Protein AF-A0A2T9Z0H5-F1 (afdb_monomer_lite)

InterPro domains:
  IPR007188 Actin-related protein 2/3 complex subunit 2 [PF04045] (54-288)
  IPR007188 Actin-related protein 2/3 complex subunit 2 [PTHR12058] (1-304)
  IPR034666 Arp2/3 complex subunit 2/4 [G3DSA:3.30.1460.20] (1-129)
  IPR034666 Arp2/3 complex subunit 2/4 [G3DSA:3.30.1460.20] (130-306)
  IPR034666 Arp2/3 complex subunit 2/4 [SSF69645] (1-120)
  IPR034666 Arp2/3 complex subunit 2/4 [SSF69645] (121-288)

pLDDT: mean 89.99, std 11.85, range [39.34, 98.25]

Foldseek 3Di:
DQADFLFDPVQLVVQVCCLPDPDLDFDWDWDADPLGKIWTWGDPDPVQSQKIKIFIAFPQLVLLVVLVLVVLCCVLQVVQDDPPDDHDPNTNDMGIDGSVDADPCSSVVSRSSRNVVLSSLCRNVVVLVVVQVVQDPAKDDWRWTCSHVLKIWTWIHDNFWIKIKIWDDDPDPLLVVLLVVVLVCLQCVCVDPVCVPPWHKDKDQFADDPNCNPPPSRPPRGRTIMIMTIGGCVCVVDPVSVSVSSSRVVCVVVSSVVVSVVVVVVVVVVVVVVVVVVVVVVVVVDPDPVVPPFDADPVRDGDDDDDDDDD

Sequence (311 aa):
MIILEPNNLALQTCLENCFSSVKKEVVDITLVDFDNVLYHVSTPILTEKNLIWVSIKVPCFKELERYKVQEIIQKEYGQYLHPELKVEDDYSVTFQLDLDALPENSDELAKHFSLLKRNIFLAPFVQAFNYFDTKPEQPGEVMNLSYRDGEYLYIQAMEDRITVIFSTRFKDEMDRVFGKVFLQEFVDARRQSLVSNAPQVLYSTKEPPLEIRNFPEQNHGQDFSHITFILFPRHFKDEETKYKTVSQIQLFRNYLHYHIKCSKAYIHSRLRNRVVEFIKVLNRAKPDTSSQAEKKLASGRFFRQQRSSLS

Structure (mmCIF, N/CA/C/O backbone):
data_AF-A0A2T9Z0H5-F1
#
_entry.id   AF-A0A2T9Z0H5-F1
#
loop_
_atom_site.group_PDB
_atom_site.id
_atom_site.type_symbol
_atom_site.label_atom_id
_atom_site.label_alt_id
_atom_site.label_comp_id
_atom_site.label_asym_id
_atom_site.label_entity_id
_atom_site.label_seq_id
_atom_site.pdbx_PDB_ins_code
_atom_site.Cartn_x
_atom_site.Cartn_y
_atom_site.Cartn_z
_atom_site.occupancy
_atom_site.B_iso_or_equiv
_atom_site.auth_seq_id
_atom_site.auth_comp_id
_atom_site.auth_asym_id
_atom_site.auth_atom_id
_atom_site.pdbx_PDB_model_num
ATOM 1 N N . MET A 1 1 ? -3.860 16.449 2.534 1.00 72.62 1 MET A N 1
ATOM 2 C CA . MET A 1 1 ? -4.058 15.233 1.722 1.00 72.62 1 MET A CA 1
ATOM 3 C C . MET A 1 1 ? -4.858 14.244 2.556 1.00 72.62 1 MET A C 1
ATOM 5 O O . MET A 1 1 ? -4.472 14.016 3.693 1.00 72.62 1 MET A O 1
ATOM 9 N N . ILE A 1 2 ? -6.004 13.759 2.067 1.00 85.44 2 ILE A N 1
ATOM 10 C CA . ILE A 1 2 ? -6.851 12.806 2.815 1.00 85.44 2 ILE A CA 1
ATOM 11 C C . ILE A 1 2 ? -6.619 11.387 2.295 1.00 85.44 2 ILE A C 1
ATOM 13 O O . ILE A 1 2 ? -6.292 10.497 3.070 1.00 85.44 2 ILE A O 1
ATOM 17 N N . ILE A 1 3 ? -6.757 11.180 0.988 1.00 89.12 3 ILE A N 1
ATOM 18 C CA . ILE A 1 3 ? -6.507 9.892 0.337 1.00 89.12 3 ILE A CA 1
ATOM 19 C C . ILE A 1 3 ? -5.043 9.857 -0.110 1.00 89.12 3 ILE A C 1
ATOM 21 O O . ILE A 1 3 ? -4.529 10.870 -0.581 1.00 89.12 3 ILE A O 1
ATOM 25 N N . LEU A 1 4 ? -4.377 8.718 0.090 1.00 91.62 4 LEU A N 1
ATOM 26 C CA . LEU A 1 4 ? -3.020 8.489 -0.404 1.00 91.62 4 LEU A CA 1
ATOM 27 C C . LEU A 1 4 ? -3.066 8.167 -1.900 1.00 91.62 4 LEU A C 1
ATOM 29 O O . LEU A 1 4 ? -3.994 7.504 -2.362 1.00 91.62 4 LEU A O 1
ATOM 33 N N . GLU A 1 5 ? -2.062 8.618 -2.638 1.00 93.25 5 GLU A N 1
ATOM 34 C CA . GLU A 1 5 ? -1.936 8.325 -4.064 1.00 93.25 5 GLU A CA 1
ATOM 35 C C . GLU A 1 5 ? -1.211 6.982 -4.285 1.00 93.25 5 GLU A C 1
ATOM 37 O O . GLU A 1 5 ? -0.343 6.622 -3.486 1.00 93.25 5 GLU A O 1
ATOM 42 N N . PRO A 1 6 ? -1.581 6.204 -5.323 1.00 93.00 6 PRO A N 1
ATOM 43 C CA . PRO A 1 6 ? -0.975 4.899 -5.598 1.00 93.00 6 PRO A CA 1
ATOM 44 C C . PRO A 1 6 ? 0.375 4.980 -6.317 1.00 93.00 6 PRO A C 1
ATOM 46 O O . PRO A 1 6 ? 1.123 4.006 -6.292 1.00 93.00 6 PRO A O 1
ATOM 49 N N . ASN A 1 7 ? 0.675 6.098 -6.979 1.00 94.56 7 ASN A N 1
ATOM 50 C CA . ASN A 1 7 ? 1.952 6.328 -7.643 1.00 94.56 7 ASN A CA 1
ATOM 51 C C . ASN A 1 7 ? 3.028 6.752 -6.641 1.00 94.56 7 ASN A C 1
ATOM 53 O O . ASN A 1 7 ? 2.797 7.577 -5.755 1.00 94.56 7 ASN A O 1
ATOM 57 N N . ASN A 1 8 ? 4.241 6.241 -6.832 1.00 96.81 8 ASN A N 1
ATOM 58 C CA . ASN A 1 8 ? 5.407 6.729 -6.118 1.00 96.81 8 ASN A CA 1
ATOM 59 C C . ASN A 1 8 ? 5.902 8.035 -6.757 1.00 96.81 8 ASN A C 1
ATOM 61 O O . ASN A 1 8 ? 6.581 8.019 -7.784 1.00 96.81 8 ASN A O 1
ATOM 65 N N . LEU A 1 9 ? 5.569 9.170 -6.138 1.00 96.00 9 LEU A N 1
ATOM 66 C CA . LEU A 1 9 ? 5.951 10.490 -6.647 1.00 96.00 9 LEU A CA 1
ATOM 67 C C . LEU A 1 9 ? 7.473 10.652 -6.785 1.00 96.00 9 LEU A C 1
ATOM 69 O O . LEU A 1 9 ? 7.932 11.246 -7.751 1.00 96.00 9 LEU A O 1
ATOM 73 N N . ALA A 1 10 ? 8.262 10.103 -5.857 1.00 96.56 10 ALA A N 1
ATOM 74 C CA . ALA A 1 10 ? 9.718 10.224 -5.911 1.00 96.56 10 ALA A CA 1
ATOM 75 C C . ALA A 1 10 ? 10.309 9.477 -7.115 1.00 96.56 10 ALA A C 1
ATOM 77 O O . ALA A 1 10 ? 11.171 10.017 -7.803 1.00 96.56 10 ALA A O 1
ATOM 78 N N . LEU A 1 11 ? 9.815 8.268 -7.399 1.00 97.38 11 LEU A N 1
ATOM 79 C CA . LEU A 1 11 ? 10.210 7.494 -8.575 1.00 97.38 11 LEU A CA 1
ATOM 80 C C . LEU A 1 11 ? 9.762 8.190 -9.860 1.00 97.38 11 LEU A C 1
ATOM 82 O O . LEU A 1 11 ? 10.555 8.307 -10.788 1.00 97.38 11 LEU A O 1
ATOM 86 N N . GLN A 1 12 ? 8.528 8.698 -9.890 1.00 97.50 12 GLN A N 1
ATOM 87 C CA . GLN A 1 12 ? 8.010 9.441 -11.035 1.00 97.50 12 GLN A CA 1
ATOM 88 C C . GLN A 1 12 ? 8.899 10.647 -11.359 1.00 97.50 12 GLN A C 1
ATOM 90 O O . GLN A 1 12 ? 9.417 10.740 -12.465 1.00 97.50 12 GLN A O 1
ATOM 95 N N . THR A 1 13 ? 9.147 11.519 -10.378 1.00 96.44 13 THR A N 1
ATOM 96 C CA . THR A 1 13 ? 9.984 12.712 -10.559 1.00 96.44 13 THR A CA 1
ATOM 97 C C . THR A 1 13 ? 11.430 12.352 -10.898 1.00 96.44 13 THR A C 1
ATOM 99 O O . THR A 1 13 ? 12.063 13.036 -11.696 1.00 96.44 13 THR A O 1
ATOM 102 N N . CYS A 1 14 ? 11.971 11.268 -10.329 1.00 96.06 14 CYS A N 1
ATOM 103 C CA . CYS A 1 14 ? 13.297 10.771 -10.690 1.00 96.06 14 CYS A CA 1
ATOM 104 C C . CYS A 1 14 ? 13.369 10.414 -12.181 1.00 96.06 14 CYS A C 1
ATOM 106 O O . CYS A 1 14 ? 14.297 10.841 -12.864 1.00 96.06 14 CYS A O 1
ATOM 108 N N . LEU A 1 15 ? 12.384 9.672 -12.690 1.00 96.25 15 LEU A N 1
ATOM 109 C CA . LEU A 1 15 ? 12.329 9.264 -14.093 1.00 96.25 15 LEU A CA 1
ATOM 110 C C . LEU A 1 15 ? 12.064 10.446 -15.029 1.00 96.25 15 LEU A C 1
ATOM 112 O O . LEU A 1 15 ? 12.772 10.585 -16.019 1.00 96.25 15 LEU A O 1
ATOM 116 N N . GLU A 1 16 ? 11.136 11.342 -14.688 1.00 95.50 16 GLU A N 1
ATOM 117 C CA . GLU A 1 16 ? 10.876 12.579 -15.444 1.00 95.50 16 GLU A CA 1
ATOM 118 C C . GLU A 1 16 ? 12.154 13.426 -15.589 1.00 95.50 16 GLU A C 1
ATOM 120 O O . GLU A 1 16 ? 12.475 13.906 -16.679 1.00 95.50 16 GLU A O 1
ATOM 125 N N . ASN A 1 17 ? 12.945 13.551 -14.518 1.00 93.94 17 ASN A N 1
ATOM 126 C CA . ASN A 1 17 ? 14.237 14.240 -14.563 1.00 93.94 17 ASN A CA 1
ATOM 127 C C . ASN A 1 17 ? 15.259 13.508 -15.449 1.00 93.94 17 ASN A C 1
ATOM 129 O O . ASN A 1 17 ? 16.009 14.157 -16.175 1.00 93.94 17 ASN A O 1
ATOM 133 N N . CYS A 1 18 ? 15.288 12.171 -15.421 1.00 92.88 18 CYS A N 1
ATOM 134 C CA . CYS A 1 18 ? 16.165 11.385 -16.295 1.00 92.88 18 CYS A CA 1
ATOM 135 C C . CYS A 1 18 ? 15.785 11.550 -17.774 1.00 92.88 18 CYS A C 1
ATOM 137 O O . CYS A 1 18 ? 16.663 11.722 -18.614 1.00 92.88 18 CYS A O 1
ATOM 139 N N . PHE A 1 19 ? 14.487 11.528 -18.087 1.00 93.88 19 PHE A N 1
ATOM 140 C CA . PHE A 1 19 ? 13.964 11.601 -19.454 1.00 93.88 19 PHE A CA 1
ATOM 141 C C . PHE A 1 19 ? 14.109 12.995 -20.069 1.00 93.88 19 PHE A C 1
ATOM 143 O O . PHE A 1 19 ? 14.382 13.122 -21.259 1.00 93.88 19 PHE A O 1
ATOM 150 N N . SER A 1 20 ? 13.952 14.046 -19.262 1.00 91.38 20 SER A N 1
ATOM 151 C CA . SER A 1 20 ? 14.074 15.439 -19.713 1.00 91.38 20 SER A CA 1
ATOM 152 C C . SER A 1 20 ? 15.520 15.942 -19.795 1.00 91.38 20 SER A C 1
ATOM 154 O O . SER A 1 20 ? 15.774 17.002 -20.378 1.00 91.38 20 SER A O 1
ATOM 156 N N . SER A 1 21 ? 16.485 15.214 -19.224 1.00 88.69 21 SER A N 1
ATOM 157 C CA . SER A 1 21 ? 17.876 15.656 -19.201 1.00 88.69 21 SER A CA 1
ATOM 158 C C . SER A 1 21 ? 18.528 15.577 -20.583 1.00 88.69 21 SER A C 1
ATOM 160 O O . SER A 1 21 ? 18.702 14.508 -21.162 1.00 88.69 21 SER A O 1
ATOM 162 N N . VAL A 1 22 ? 18.999 16.724 -21.084 1.00 83.31 22 VAL A N 1
ATOM 163 C CA . VAL A 1 22 ? 19.745 16.816 -22.355 1.00 83.31 22 VAL A CA 1
ATOM 164 C C . VAL A 1 22 ? 21.086 16.074 -22.277 1.00 83.31 22 VAL A C 1
ATOM 166 O O . VAL A 1 22 ? 21.602 15.586 -23.282 1.00 83.31 22 VAL A O 1
ATOM 169 N N . LYS A 1 23 ? 21.682 16.003 -21.081 1.00 87.56 23 LYS A N 1
ATOM 170 C CA . LYS A 1 23 ? 22.917 15.256 -20.834 1.00 87.56 23 LYS A CA 1
ATOM 171 C C . LYS A 1 23 ? 22.583 13.968 -20.100 1.00 87.56 23 LYS A C 1
ATOM 173 O O . LYS A 1 23 ? 21.974 13.994 -19.037 1.00 87.56 23 LYS A O 1
ATOM 178 N N . LYS A 1 24 ? 23.055 12.850 -20.640 1.00 88.00 24 LYS A N 1
ATOM 179 C CA . LYS A 1 24 ? 22.950 11.538 -20.000 1.00 88.00 24 LYS A CA 1
ATOM 180 C C . LYS A 1 24 ? 23.916 11.470 -18.824 1.00 88.00 24 LYS A C 1
ATOM 182 O O . LYS A 1 24 ? 25.115 11.219 -18.995 1.00 88.00 24 LYS A O 1
ATOM 187 N N . GLU A 1 25 ? 23.401 11.807 -17.652 1.00 87.62 25 GLU A N 1
ATOM 188 C CA . GLU A 1 25 ? 24.125 11.737 -16.390 1.00 87.62 25 GLU A CA 1
ATOM 189 C C . GLU A 1 25 ? 24.043 10.323 -15.817 1.00 87.62 25 GLU A C 1
ATOM 191 O O . GLU A 1 25 ? 23.106 9.578 -16.085 1.00 87.62 25 GLU A O 1
ATOM 196 N N . VAL A 1 26 ? 25.072 9.941 -15.063 1.00 91.56 26 VAL A N 1
ATOM 197 C CA . VAL A 1 26 ? 25.076 8.663 -14.349 1.00 91.56 26 VAL A CA 1
ATOM 198 C C . VAL A 1 26 ? 24.138 8.810 -13.161 1.00 91.56 26 VAL A C 1
ATOM 200 O O . VAL A 1 26 ? 24.308 9.731 -12.361 1.00 91.56 26 VAL A O 1
ATOM 203 N N . VAL A 1 27 ? 23.169 7.908 -13.054 1.00 93.88 27 VAL A N 1
ATOM 204 C CA . VAL A 1 27 ? 22.206 7.876 -11.953 1.00 93.88 27 VAL A CA 1
ATOM 205 C C . VAL A 1 27 ? 22.526 6.682 -11.061 1.00 93.88 27 VAL A C 1
ATOM 207 O O . VAL A 1 27 ? 22.907 5.624 -11.551 1.00 93.88 27 VAL A O 1
ATOM 210 N N . ASP A 1 28 ? 22.409 6.870 -9.753 1.00 95.69 28 ASP A N 1
ATOM 211 C CA . ASP A 1 28 ? 22.500 5.822 -8.733 1.00 95.69 28 ASP A CA 1
ATOM 212 C C . ASP A 1 28 ? 21.693 6.305 -7.522 1.00 95.69 28 ASP A C 1
ATOM 214 O O . ASP A 1 28 ? 22.151 7.123 -6.717 1.00 95.69 28 ASP A O 1
ATOM 218 N N . ILE A 1 29 ? 20.412 5.933 -7.487 1.00 96.12 29 ILE A N 1
ATOM 219 C CA . ILE A 1 29 ? 19.446 6.433 -6.509 1.00 96.12 29 ILE A CA 1
ATOM 220 C C . ILE A 1 29 ? 18.619 5.270 -5.976 1.00 96.12 29 ILE A C 1
ATOM 222 O O . ILE A 1 29 ? 17.892 4.606 -6.712 1.00 96.12 29 ILE A O 1
ATOM 226 N N . THR A 1 30 ? 18.655 5.086 -4.656 1.00 97.19 30 THR A N 1
ATOM 227 C CA . THR A 1 30 ? 17.737 4.192 -3.942 1.00 97.19 30 THR A CA 1
ATOM 228 C C . THR A 1 30 ? 16.561 4.986 -3.379 1.00 97.19 30 THR A C 1
ATOM 230 O O . THR A 1 30 ? 16.743 5.961 -2.647 1.00 97.19 30 THR A O 1
ATOM 233 N N . LEU A 1 31 ? 15.343 4.547 -3.685 1.00 97.00 31 LEU A N 1
ATOM 234 C CA . LEU A 1 31 ? 14.092 5.130 -3.207 1.00 97.00 31 LEU A CA 1
ATOM 235 C C . LEU A 1 31 ? 13.325 4.110 -2.365 1.00 97.00 31 LEU A C 1
ATOM 237 O O . LEU A 1 31 ? 13.442 2.900 -2.552 1.00 97.00 31 LEU A O 1
ATOM 241 N N . VAL A 1 32 ? 12.505 4.604 -1.442 1.00 95.81 32 VAL A N 1
ATOM 242 C CA . VAL A 1 32 ? 11.698 3.766 -0.548 1.00 95.81 32 VAL A CA 1
ATOM 243 C C . VAL A 1 32 ? 10.212 4.027 -0.757 1.00 95.81 32 VAL A C 1
ATOM 245 O O . VAL A 1 32 ? 9.795 5.149 -1.046 1.00 95.81 32 VAL A O 1
ATOM 248 N N . ASP A 1 33 ? 9.407 2.991 -0.566 1.00 96.12 33 ASP A N 1
ATOM 249 C CA . ASP A 1 33 ? 7.948 3.055 -0.559 1.00 96.12 33 ASP A CA 1
ATOM 250 C C . ASP A 1 33 ? 7.397 2.439 0.736 1.00 96.12 33 ASP A C 1
ATOM 252 O O . ASP A 1 33 ? 8.120 1.880 1.571 1.00 96.12 33 ASP A O 1
ATOM 25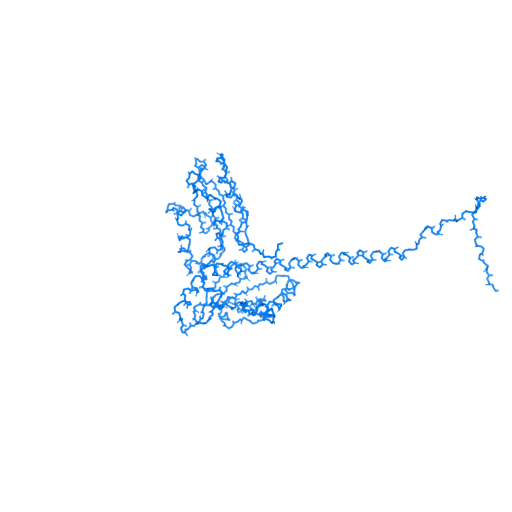6 N N . PHE A 1 34 ? 6.082 2.510 0.915 1.00 94.50 34 PHE A N 1
ATOM 257 C CA . PHE A 1 34 ? 5.403 1.785 1.977 1.00 94.50 34 PHE A CA 1
ATOM 258 C C . PHE A 1 34 ? 5.643 0.271 1.872 1.00 94.50 34 PHE A C 1
ATOM 260 O O . PHE A 1 34 ? 5.995 -0.259 0.817 1.00 94.50 34 PHE A O 1
ATOM 267 N N . ASP A 1 35 ? 5.384 -0.446 2.967 1.00 93.50 35 ASP A N 1
ATOM 268 C CA . ASP A 1 35 ? 5.484 -1.915 3.025 1.00 93.50 35 ASP A CA 1
ATOM 269 C C . ASP A 1 35 ? 6.905 -2.450 2.766 1.00 93.50 35 ASP A C 1
ATOM 271 O O . ASP A 1 35 ? 7.094 -3.604 2.409 1.00 93.50 35 ASP A O 1
ATOM 275 N N . ASN A 1 36 ? 7.918 -1.612 3.028 1.00 93.06 36 ASN A N 1
ATOM 276 C CA . ASN A 1 36 ? 9.343 -1.915 2.845 1.00 93.06 36 ASN A CA 1
ATOM 277 C C . ASN A 1 36 ? 9.713 -2.272 1.394 1.00 93.06 36 ASN A C 1
ATOM 279 O O . ASN A 1 36 ? 10.662 -3.022 1.167 1.00 93.06 36 ASN A O 1
ATOM 283 N N . VAL A 1 37 ? 8.971 -1.740 0.421 1.00 96.44 37 VAL A N 1
ATOM 284 C CA . VAL A 1 37 ? 9.353 -1.817 -0.990 1.00 96.44 37 VAL A CA 1
ATOM 285 C C . VAL A 1 37 ? 10.484 -0.823 -1.247 1.00 96.44 37 VAL A C 1
ATOM 287 O O . VAL A 1 37 ? 10.438 0.315 -0.772 1.00 96.44 37 VAL A O 1
ATOM 290 N N . LEU A 1 38 ? 11.500 -1.265 -1.983 1.00 97.19 38 LEU A N 1
ATOM 291 C CA . LEU A 1 38 ? 12.624 -0.432 -2.406 1.00 97.19 38 LEU A CA 1
ATOM 292 C C . LEU A 1 38 ? 12.643 -0.353 -3.925 1.00 97.19 38 LEU A C 1
ATOM 294 O O . LEU A 1 38 ? 12.386 -1.354 -4.594 1.00 97.19 38 LEU A O 1
ATOM 298 N N . TYR A 1 39 ? 12.990 0.815 -4.445 1.00 98.06 39 TYR A N 1
ATOM 299 C CA . TYR A 1 39 ? 13.342 0.990 -5.845 1.00 98.06 39 TYR A CA 1
ATOM 300 C C . TYR A 1 39 ? 14.800 1.397 -5.948 1.00 98.06 39 TYR A C 1
ATOM 302 O O . TYR A 1 39 ? 15.318 2.090 -5.072 1.00 98.06 39 TYR A O 1
ATOM 310 N N . HIS A 1 40 ? 15.429 1.013 -7.044 1.00 97.81 40 HIS A N 1
ATOM 311 C CA . HIS A 1 40 ? 16.766 1.447 -7.387 1.00 97.81 40 HIS A CA 1
ATOM 312 C C . HIS A 1 40 ? 16.792 1.864 -8.845 1.00 97.81 40 HIS A C 1
ATOM 314 O O . HIS A 1 40 ? 16.417 1.091 -9.723 1.00 97.81 40 HIS A O 1
ATOM 320 N N . VAL A 1 41 ? 17.159 3.119 -9.075 1.00 97.31 41 VAL A N 1
ATOM 321 C CA . VAL A 1 41 ? 17.330 3.684 -10.409 1.00 97.31 41 VAL A CA 1
ATOM 322 C C . VAL A 1 41 ? 18.818 3.894 -10.605 1.00 97.31 41 VAL A C 1
ATOM 324 O O . VAL A 1 41 ? 19.416 4.692 -9.881 1.00 97.31 41 VAL A O 1
ATOM 327 N N . SER A 1 42 ? 19.415 3.166 -11.542 1.00 95.75 42 SER A N 1
ATOM 328 C CA . SER A 1 42 ? 20.866 3.161 -11.718 1.00 95.75 42 SER A CA 1
ATOM 329 C C . SER A 1 42 ? 21.298 3.135 -13.181 1.00 95.75 42 SER A C 1
ATOM 331 O O . SER A 1 42 ? 20.565 2.697 -14.064 1.00 95.75 42 SER A O 1
ATOM 333 N N . THR A 1 43 ? 22.511 3.611 -13.450 1.00 94.38 43 THR A N 1
ATOM 334 C CA . THR A 1 43 ? 23.212 3.447 -14.727 1.00 94.38 43 THR A CA 1
ATOM 335 C C . THR A 1 43 ? 24.300 2.384 -14.533 1.00 94.38 43 THR A C 1
ATOM 337 O O . THR A 1 43 ? 25.414 2.715 -14.120 1.00 94.38 43 THR A O 1
ATOM 340 N N . PRO A 1 44 ? 24.006 1.100 -14.794 1.00 86.19 44 PRO A N 1
ATOM 341 C CA . PRO A 1 44 ? 24.889 -0.018 -14.438 1.00 86.19 44 PRO A CA 1
ATOM 342 C C . PRO A 1 44 ? 26.188 -0.028 -15.255 1.00 86.19 44 PRO A C 1
ATOM 344 O O . PRO A 1 44 ? 27.251 -0.397 -14.755 1.00 86.19 44 PRO A O 1
ATOM 347 N N . ILE A 1 45 ? 26.113 0.383 -16.523 1.00 87.62 45 ILE A N 1
ATOM 348 C CA . ILE A 1 45 ? 27.215 0.347 -17.479 1.00 87.62 45 ILE A CA 1
ATOM 349 C C . ILE A 1 45 ? 27.634 1.790 -17.766 1.00 87.62 45 ILE A C 1
ATOM 351 O O . ILE A 1 45 ? 26.979 2.517 -18.507 1.00 87.62 45 ILE A O 1
ATOM 355 N N . LEU A 1 46 ? 28.764 2.219 -17.197 1.00 85.62 46 LEU A N 1
ATOM 356 C CA . LEU A 1 46 ? 29.240 3.610 -17.306 1.00 85.62 46 LEU A CA 1
ATOM 357 C C . LEU A 1 46 ? 29.572 4.049 -18.743 1.00 85.62 46 LEU A C 1
ATOM 359 O O . LEU A 1 46 ? 29.630 5.252 -19.022 1.00 85.62 46 LEU A O 1
ATOM 363 N N . THR A 1 47 ? 29.810 3.094 -19.645 1.00 86.25 47 THR A N 1
ATOM 364 C CA . THR A 1 47 ? 30.022 3.341 -21.077 1.00 86.25 47 THR A CA 1
ATOM 365 C C . THR A 1 47 ? 28.716 3.588 -21.836 1.00 86.25 47 THR A C 1
ATOM 367 O O . THR A 1 47 ? 28.747 4.260 -22.862 1.00 86.25 47 THR A O 1
ATOM 370 N N . GLU A 1 48 ? 27.577 3.124 -21.317 1.00 87.88 48 GLU A N 1
ATOM 371 C CA . GLU A 1 48 ? 26.250 3.176 -21.947 1.00 87.88 48 GLU A CA 1
ATOM 372 C C . GLU A 1 48 ? 25.296 4.012 -21.089 1.00 87.88 48 GLU A C 1
ATOM 374 O O . GLU A 1 48 ? 24.314 3.537 -20.529 1.00 87.88 48 GLU A O 1
ATOM 379 N N . LYS A 1 49 ? 25.597 5.309 -20.971 1.00 88.62 49 LYS A N 1
ATOM 380 C CA . LYS A 1 49 ? 24.828 6.239 -20.122 1.00 88.62 49 LYS A CA 1
ATOM 381 C C . LYS A 1 49 ? 23.380 6.459 -20.577 1.00 88.62 49 LYS A C 1
ATOM 383 O O . LYS A 1 49 ? 22.622 7.124 -19.883 1.00 88.62 49 LYS A O 1
ATOM 388 N N . ASN A 1 50 ? 23.016 5.976 -21.763 1.00 90.75 50 ASN A N 1
ATOM 389 C CA . ASN A 1 50 ? 21.646 5.989 -22.268 1.00 90.75 50 ASN A CA 1
ATOM 390 C C . ASN A 1 50 ? 20.786 4.886 -21.655 1.00 90.75 50 ASN A C 1
ATOM 392 O O . ASN A 1 50 ? 19.570 5.027 -21.654 1.00 90.75 50 ASN A O 1
ATOM 396 N N . LEU A 1 51 ? 21.391 3.821 -21.129 1.00 93.19 51 LEU A N 1
ATOM 397 C CA . LEU A 1 51 ? 20.658 2.725 -20.520 1.00 93.19 51 LEU A CA 1
ATOM 398 C C . LEU A 1 51 ? 20.567 2.941 -19.015 1.00 93.19 51 LEU A C 1
ATOM 400 O O . LEU A 1 51 ? 21.579 3.017 -18.313 1.00 93.19 51 LEU A O 1
ATOM 404 N N . ILE A 1 52 ? 19.339 3.016 -18.518 1.00 95.06 52 ILE A N 1
ATOM 405 C CA . ILE A 1 52 ? 19.063 3.061 -17.084 1.00 95.06 52 ILE A CA 1
ATOM 406 C C . ILE A 1 52 ? 18.316 1.803 -16.667 1.00 95.06 52 ILE A C 1
ATOM 408 O O . ILE A 1 52 ? 17.461 1.292 -17.393 1.00 95.06 52 ILE A O 1
ATOM 412 N N . TRP A 1 53 ? 18.639 1.300 -15.486 1.00 96.06 53 TRP A N 1
ATOM 413 C CA . TRP A 1 53 ? 17.923 0.221 -14.836 1.00 96.06 53 TRP A CA 1
ATOM 414 C C . TRP A 1 53 ? 16.972 0.787 -13.794 1.00 96.06 53 TRP A C 1
ATOM 416 O O . TRP A 1 53 ? 17.320 1.693 -13.040 1.00 96.06 53 TRP A O 1
ATOM 426 N N . VAL A 1 54 ? 15.766 0.235 -13.758 1.00 97.38 54 VAL A N 1
ATOM 427 C CA . VAL A 1 54 ? 14.779 0.463 -12.708 1.00 97.38 54 VAL A CA 1
ATOM 428 C C . VAL A 1 54 ? 14.520 -0.883 -12.051 1.00 97.38 54 VAL A C 1
ATOM 430 O O . VAL A 1 54 ? 13.838 -1.737 -12.613 1.00 97.38 54 VAL A O 1
ATOM 433 N N . SER A 1 55 ? 15.079 -1.087 -10.867 1.00 97.62 55 SER A N 1
ATOM 434 C CA . SER A 1 55 ? 14.906 -2.305 -10.080 1.00 97.62 55 SER A CA 1
ATOM 435 C C . SER A 1 55 ? 13.910 -2.076 -8.950 1.00 97.62 55 SER A C 1
ATOM 437 O O . SER A 1 55 ? 13.876 -1.007 -8.341 1.00 97.62 55 SER A O 1
ATOM 439 N N . ILE A 1 56 ? 13.101 -3.087 -8.636 1.00 97.88 56 ILE A N 1
ATOM 440 C CA . ILE A 1 56 ? 12.185 -3.080 -7.490 1.00 97.88 56 ILE A CA 1
ATOM 441 C C . ILE A 1 56 ? 12.431 -4.298 -6.606 1.00 97.88 56 ILE A C 1
ATOM 443 O O . ILE A 1 56 ? 12.554 -5.425 -7.085 1.00 97.88 56 ILE A O 1
ATOM 447 N N . LYS A 1 57 ? 12.479 -4.076 -5.293 1.00 97.25 57 LYS A N 1
ATOM 448 C CA . LYS A 1 57 ? 12.533 -5.118 -4.270 1.00 97.25 57 LYS A CA 1
ATOM 449 C C . LYS A 1 57 ? 11.203 -5.179 -3.539 1.00 97.25 57 LYS A C 1
ATOM 451 O O . LYS A 1 57 ? 10.799 -4.210 -2.895 1.00 97.25 57 LYS A O 1
ATOM 456 N N . VAL A 1 58 ? 10.550 -6.335 -3.602 1.00 96.12 58 VAL A N 1
ATOM 457 C CA . VAL A 1 58 ? 9.280 -6.600 -2.922 1.00 96.12 58 VAL A CA 1
ATOM 458 C C . VAL A 1 58 ? 9.469 -7.749 -1.924 1.00 96.12 58 VAL A C 1
ATOM 460 O O . VAL A 1 58 ? 9.825 -8.850 -2.342 1.00 96.12 58 VAL A O 1
ATOM 463 N N . PRO A 1 59 ? 9.218 -7.545 -0.615 1.00 92.44 59 PRO A N 1
ATOM 464 C CA . PRO A 1 59 ? 9.473 -8.575 0.399 1.00 92.44 59 PRO A CA 1
ATOM 465 C C . PRO A 1 59 ? 8.768 -9.918 0.144 1.00 92.44 59 PRO A C 1
ATOM 467 O O . PRO A 1 59 ? 9.382 -10.970 0.291 1.00 92.44 59 PRO A O 1
ATOM 470 N N . CYS A 1 60 ? 7.504 -9.893 -0.288 1.00 94.62 60 CYS A N 1
ATOM 471 C CA . CYS A 1 60 ? 6.686 -11.084 -0.544 1.00 94.62 60 CYS A CA 1
ATOM 472 C C . CYS A 1 60 ? 6.694 -11.549 -2.014 1.00 94.62 60 CYS A C 1
ATOM 474 O O . CYS A 1 60 ? 5.759 -12.212 -2.462 1.00 94.62 60 CYS A O 1
ATOM 476 N N . PHE A 1 61 ? 7.732 -11.220 -2.795 1.00 95.69 61 PHE A N 1
ATOM 477 C CA . PHE A 1 61 ? 7.739 -11.511 -4.235 1.00 95.69 61 PHE A CA 1
ATOM 478 C C . PHE A 1 61 ? 7.560 -13.003 -4.566 1.00 95.69 61 PHE A C 1
ATOM 480 O O . PHE A 1 61 ? 6.783 -13.342 -5.450 1.00 95.69 61 PHE A O 1
ATOM 487 N N . LYS A 1 62 ? 8.176 -13.905 -3.791 1.00 94.19 62 LYS A N 1
ATOM 488 C CA . LYS A 1 62 ? 8.034 -15.365 -3.970 1.00 94.19 62 LYS A CA 1
ATOM 489 C C . LYS A 1 62 ? 6.598 -15.872 -3.799 1.00 94.19 62 LYS A C 1
ATOM 491 O O . LYS A 1 62 ? 6.224 -16.894 -4.365 1.00 94.19 62 LYS A O 1
ATOM 496 N N . GLU A 1 63 ? 5.794 -15.195 -2.983 1.00 95.19 63 GLU A N 1
ATOM 497 C CA . GLU A 1 63 ? 4.377 -15.529 -2.811 1.00 95.19 63 GLU A CA 1
ATOM 498 C C . GLU A 1 63 ? 3.572 -15.014 -4.006 1.00 95.19 63 GLU A C 1
ATOM 500 O O . GLU A 1 63 ? 2.741 -15.737 -4.549 1.00 95.19 63 GLU A O 1
ATOM 505 N N . LEU A 1 64 ? 3.893 -13.810 -4.490 1.00 96.38 64 LEU A N 1
ATOM 506 C CA . LEU A 1 64 ? 3.299 -13.225 -5.695 1.00 96.38 64 LEU A CA 1
ATOM 507 C C . LEU A 1 64 ? 3.584 -14.053 -6.960 1.00 96.38 64 LEU A C 1
ATOM 509 O O . LEU A 1 64 ? 2.733 -14.118 -7.849 1.00 96.38 64 LEU A O 1
ATOM 513 N N . GLU A 1 65 ? 4.727 -14.741 -7.034 1.00 96.00 65 GLU A N 1
ATOM 514 C CA . GLU A 1 65 ? 5.024 -15.701 -8.108 1.00 96.00 65 GLU A CA 1
ATOM 515 C C . GLU A 1 65 ? 3.993 -16.832 -8.181 1.00 96.00 65 GLU A C 1
ATOM 517 O O . GLU A 1 65 ? 3.559 -17.191 -9.277 1.00 96.00 65 GLU A O 1
ATOM 522 N N . ARG A 1 66 ? 3.502 -17.324 -7.034 1.00 95.69 66 ARG A N 1
ATOM 523 C CA . ARG A 1 66 ? 2.428 -18.337 -6.987 1.00 95.69 66 ARG A CA 1
ATOM 524 C C . ARG A 1 66 ? 1.115 -17.812 -7.566 1.00 95.69 66 ARG A C 1
ATOM 526 O O . ARG A 1 66 ? 0.313 -18.589 -8.071 1.00 95.69 66 ARG A O 1
ATOM 533 N N . TYR A 1 67 ? 0.922 -16.495 -7.536 1.00 96.12 67 TYR A N 1
ATOM 534 C CA . TYR A 1 67 ? -0.260 -15.805 -8.055 1.00 96.12 67 TYR A CA 1
ATOM 535 C C . TYR A 1 67 ? -0.039 -15.206 -9.449 1.00 96.12 67 TYR A C 1
ATOM 537 O O . TYR A 1 67 ? -0.779 -14.313 -9.864 1.00 96.12 67 TYR A O 1
ATOM 545 N N . LYS A 1 68 ? 0.951 -15.728 -10.190 1.00 95.50 68 LYS A N 1
ATOM 546 C CA . LYS A 1 68 ? 1.227 -15.398 -11.596 1.00 95.50 68 LYS A CA 1
ATOM 547 C C . LYS A 1 68 ? 1.588 -13.929 -11.832 1.00 95.50 68 LYS A C 1
ATOM 549 O O . LYS A 1 68 ? 1.270 -13.360 -12.873 1.00 95.50 68 LYS A O 1
ATOM 554 N N . VAL A 1 69 ? 2.303 -13.308 -10.891 1.00 96.62 69 VAL A N 1
ATOM 555 C CA . VAL A 1 69 ? 2.782 -11.922 -11.048 1.00 96.62 69 VAL A CA 1
ATOM 556 C C . VAL A 1 69 ? 3.621 -11.716 -12.314 1.00 96.62 69 VAL A C 1
ATOM 558 O O . VAL A 1 69 ? 3.551 -10.653 -12.924 1.00 96.62 69 VAL A O 1
ATOM 561 N N . GLN A 1 70 ? 4.355 -12.742 -12.757 1.00 95.06 70 GLN A N 1
ATOM 562 C CA . GLN A 1 70 ? 5.160 -12.691 -13.979 1.00 95.06 70 GLN A CA 1
ATOM 563 C C . GLN A 1 70 ? 4.308 -12.428 -15.232 1.00 95.06 70 GLN A C 1
ATOM 565 O O . GLN A 1 70 ? 4.741 -11.675 -16.097 1.00 95.06 70 GLN A O 1
ATOM 570 N N . GLU A 1 71 ? 3.079 -12.956 -15.312 1.00 95.81 71 GLU A N 1
ATOM 571 C CA . GLU A 1 71 ? 2.168 -12.694 -16.439 1.00 95.81 71 GLU A CA 1
ATOM 572 C C . GLU A 1 71 ? 1.766 -11.212 -16.494 1.00 95.81 71 GLU A C 1
ATOM 574 O O . GLU A 1 71 ? 1.697 -10.621 -17.570 1.00 95.81 71 GLU A O 1
ATOM 579 N N . ILE A 1 72 ? 1.552 -10.586 -15.331 1.00 95.62 72 ILE A N 1
ATOM 580 C CA . ILE A 1 72 ? 1.220 -9.158 -15.236 1.00 95.62 72 ILE A CA 1
ATOM 581 C C . ILE A 1 72 ? 2.425 -8.303 -15.603 1.00 95.62 72 ILE A C 1
ATOM 583 O O . ILE A 1 72 ? 2.289 -7.364 -16.380 1.00 95.62 72 ILE A O 1
ATOM 587 N N . ILE A 1 73 ? 3.607 -8.634 -15.080 1.00 96.31 73 ILE A N 1
ATOM 588 C CA . ILE A 1 73 ? 4.834 -7.899 -15.398 1.00 96.31 73 ILE A CA 1
ATOM 589 C C . ILE A 1 73 ? 5.123 -7.994 -16.900 1.00 96.31 73 ILE A C 1
ATOM 591 O O . ILE A 1 73 ? 5.391 -6.977 -17.532 1.00 96.31 73 ILE A O 1
ATOM 595 N N . GLN A 1 74 ? 5.002 -9.185 -17.491 1.00 95.50 74 GLN A N 1
ATOM 596 C CA . GLN A 1 74 ? 5.202 -9.379 -18.924 1.00 95.50 74 GLN A CA 1
ATOM 597 C C . GLN A 1 74 ? 4.180 -8.594 -19.754 1.00 95.50 74 GLN A C 1
ATOM 599 O O . GLN A 1 74 ? 4.542 -7.996 -20.765 1.00 95.50 74 GLN A O 1
ATOM 604 N N . LYS A 1 75 ? 2.912 -8.574 -19.332 1.00 95.38 75 LYS A N 1
ATOM 605 C CA . LYS A 1 75 ? 1.848 -7.833 -20.018 1.00 95.38 75 LYS A CA 1
ATOM 606 C C . LYS A 1 75 ? 2.064 -6.317 -19.965 1.00 95.38 75 LYS A C 1
ATOM 608 O O . LYS A 1 75 ? 1.887 -5.653 -20.979 1.00 95.38 75 LYS A O 1
ATOM 613 N N . GLU A 1 76 ? 2.413 -5.778 -18.800 1.00 94.75 76 GLU A N 1
ATOM 614 C CA . GLU A 1 76 ? 2.467 -4.328 -18.558 1.00 94.75 76 GLU A CA 1
ATOM 615 C C . GLU A 1 76 ? 3.836 -3.706 -18.878 1.00 94.75 76 GLU A C 1
ATOM 617 O O . GLU A 1 76 ? 3.913 -2.521 -19.203 1.00 94.75 76 GLU A O 1
ATOM 622 N N . TYR A 1 77 ? 4.917 -4.484 -18.773 1.00 95.75 77 TYR A N 1
ATOM 623 C CA . TYR A 1 77 ? 6.300 -3.999 -18.855 1.00 95.75 77 TYR A CA 1
ATOM 624 C C . TYR A 1 77 ? 7.204 -4.864 -19.742 1.00 95.75 77 TYR A C 1
ATOM 626 O O . TYR A 1 77 ? 8.410 -4.636 -19.779 1.00 95.75 77 TYR A O 1
ATOM 634 N N . GLY A 1 78 ? 6.659 -5.843 -20.473 1.00 93.44 78 GLY A N 1
ATOM 635 C CA . GLY A 1 78 ? 7.448 -6.816 -21.238 1.00 93.44 78 GLY A CA 1
ATOM 636 C C . GLY A 1 78 ? 8.421 -6.206 -22.249 1.00 93.44 78 GLY A C 1
ATOM 637 O O . GLY A 1 78 ? 9.474 -6.780 -22.491 1.00 93.44 78 GLY A O 1
ATOM 638 N N . GLN A 1 79 ? 8.124 -5.020 -22.787 1.00 92.81 79 GLN A N 1
ATOM 639 C CA . GLN A 1 79 ? 9.027 -4.297 -23.694 1.00 92.81 79 GLN A CA 1
ATOM 640 C C . GLN A 1 79 ? 10.311 -3.775 -23.023 1.00 92.81 79 GLN A C 1
ATOM 642 O O . GLN A 1 79 ? 11.272 -3.460 -23.713 1.00 92.81 79 GLN A O 1
ATOM 647 N N . TYR A 1 80 ? 10.328 -3.705 -21.691 1.00 94.06 80 TYR A N 1
ATOM 648 C CA . TYR A 1 80 ? 11.456 -3.250 -20.870 1.00 94.06 80 TYR A CA 1
ATOM 649 C C . TYR A 1 80 ? 12.163 -4.405 -20.147 1.00 94.06 80 TYR A C 1
ATOM 651 O O . TYR A 1 80 ? 13.088 -4.189 -19.362 1.00 94.06 80 TYR A O 1
ATOM 659 N N . LEU A 1 81 ? 11.708 -5.638 -20.390 1.00 92.19 81 LEU A N 1
ATOM 660 C CA . LEU A 1 81 ? 12.325 -6.870 -19.919 1.00 92.19 81 LEU A CA 1
ATOM 661 C C . LEU A 1 81 ? 13.134 -7.466 -21.073 1.00 92.19 81 LEU A C 1
ATOM 663 O O . LEU A 1 81 ? 12.571 -8.063 -21.990 1.00 92.19 81 LEU A O 1
ATOM 667 N N . HIS A 1 82 ? 14.459 -7.313 -21.047 1.00 84.44 82 HIS A N 1
ATOM 668 C CA . HIS A 1 82 ? 15.306 -7.957 -22.052 1.00 84.44 82 HIS A CA 1
ATOM 669 C C . HIS A 1 82 ? 15.669 -9.382 -21.614 1.00 84.44 82 HIS A C 1
ATOM 671 O O . HIS A 1 82 ? 16.003 -9.584 -20.448 1.00 84.44 82 HIS A O 1
ATOM 677 N N . PRO A 1 83 ? 15.674 -10.374 -22.523 1.00 77.75 83 PRO A N 1
ATOM 678 C CA . PRO A 1 83 ? 16.025 -11.758 -22.183 1.00 77.75 83 PRO A CA 1
ATOM 679 C C . PRO A 1 83 ? 17.420 -11.923 -21.562 1.00 77.75 83 PRO A C 1
ATOM 681 O O . PRO A 1 83 ? 17.644 -12.840 -20.779 1.00 77.75 83 PRO A O 1
ATOM 684 N N . GLU A 1 84 ? 18.353 -11.040 -21.917 1.00 80.31 84 GLU A N 1
ATOM 685 C CA . GLU A 1 84 ? 19.736 -11.043 -21.425 1.00 80.31 84 GLU A CA 1
ATOM 686 C C . GLU A 1 84 ? 19.920 -10.196 -20.154 1.00 80.31 84 GLU A C 1
ATOM 688 O O . GLU A 1 84 ? 20.993 -10.203 -19.549 1.00 80.31 84 GLU A O 1
ATOM 693 N N . LEU A 1 85 ? 18.879 -9.473 -19.725 1.00 85.81 85 LEU A N 1
ATOM 694 C CA . LEU A 1 85 ? 18.924 -8.630 -18.538 1.00 85.81 85 LEU A CA 1
ATOM 695 C C . LEU A 1 85 ? 18.926 -9.506 -17.286 1.00 85.81 85 LEU A C 1
ATOM 697 O O . LEU A 1 85 ? 17.919 -10.114 -16.918 1.00 85.81 85 LEU A O 1
ATOM 701 N N . LYS A 1 86 ? 20.069 -9.552 -16.602 1.00 88.56 86 LYS A N 1
ATOM 702 C CA . LYS A 1 86 ? 20.155 -10.171 -15.281 1.00 88.56 86 LYS A CA 1
ATOM 703 C C . LYS A 1 86 ? 19.429 -9.274 -14.275 1.00 88.56 86 LYS A C 1
ATOM 705 O O . LYS A 1 86 ? 19.721 -8.085 -14.192 1.00 88.56 86 LYS A O 1
ATOM 710 N N . VAL A 1 87 ? 18.527 -9.861 -13.487 1.00 93.12 87 VAL A N 1
ATOM 711 C CA . VAL A 1 87 ? 17.939 -9.177 -12.327 1.00 93.12 87 VAL A CA 1
ATOM 712 C C . VAL A 1 87 ? 19.063 -8.735 -11.395 1.00 93.12 87 VAL A C 1
ATOM 714 O O . VAL A 1 87 ? 19.974 -9.513 -11.097 1.00 93.12 87 VAL A O 1
ATOM 717 N N . GLU A 1 88 ? 18.998 -7.480 -10.967 1.00 92.56 88 GLU A N 1
ATOM 718 C CA . GLU A 1 88 ? 19.961 -6.905 -10.043 1.00 92.56 88 GLU A CA 1
ATOM 719 C C . GLU A 1 88 ? 19.979 -7.686 -8.721 1.00 92.56 88 GLU A C 1
ATOM 721 O O . GLU A 1 88 ? 18.934 -8.097 -8.204 1.00 92.56 88 GLU A O 1
ATOM 726 N N . ASP A 1 89 ? 21.175 -7.906 -8.174 1.00 91.94 89 ASP A N 1
ATOM 727 C CA . ASP A 1 89 ? 21.334 -8.670 -6.941 1.00 91.94 89 ASP A CA 1
ATOM 728 C C . ASP A 1 89 ? 20.541 -7.997 -5.799 1.00 91.94 89 ASP A C 1
ATOM 730 O O . ASP A 1 89 ? 20.521 -6.777 -5.672 1.00 91.94 89 ASP A O 1
ATOM 734 N N . ASP A 1 90 ? 19.857 -8.796 -4.976 1.00 92.62 90 ASP A N 1
ATOM 735 C CA . ASP A 1 90 ? 18.949 -8.356 -3.901 1.00 92.62 90 ASP A CA 1
ATOM 736 C C . ASP A 1 90 ? 17.628 -7.675 -4.316 1.00 92.62 90 ASP A C 1
ATOM 738 O O . ASP A 1 90 ? 16.839 -7.321 -3.422 1.00 92.62 90 ASP A O 1
ATOM 742 N N . TYR A 1 91 ? 17.338 -7.555 -5.615 1.00 96.38 91 TYR A N 1
ATOM 743 C CA . TYR A 1 91 ? 16.061 -7.063 -6.145 1.00 96.38 91 TYR A CA 1
ATOM 744 C C . TYR A 1 91 ? 15.180 -8.196 -6.684 1.00 96.38 91 TYR A C 1
ATOM 746 O O . TYR A 1 91 ? 15.603 -9.336 -6.863 1.00 96.38 91 TYR A O 1
ATOM 754 N N . SER A 1 92 ? 13.895 -7.895 -6.867 1.00 95.94 92 SER A N 1
ATOM 755 C CA . SER A 1 92 ? 12.891 -8.855 -7.334 1.00 95.94 92 SER A CA 1
ATOM 756 C C . SER A 1 92 ? 12.737 -8.836 -8.851 1.00 95.94 92 SER A C 1
ATOM 758 O O . SER A 1 92 ? 12.583 -9.886 -9.466 1.00 95.94 92 SER A O 1
ATOM 760 N N . VAL A 1 93 ? 12.752 -7.642 -9.448 1.00 96.25 93 VAL A N 1
ATOM 761 C CA . VAL A 1 93 ? 12.609 -7.426 -10.894 1.00 96.25 93 VAL A CA 1
ATOM 762 C C . VAL A 1 93 ? 13.450 -6.218 -11.280 1.00 96.25 93 VAL A C 1
ATOM 764 O O . VAL A 1 93 ? 13.463 -5.233 -10.539 1.00 96.25 93 VAL A O 1
ATOM 767 N N . THR A 1 94 ? 14.093 -6.282 -12.443 1.00 97.06 94 THR A N 1
ATOM 768 C CA . THR A 1 94 ? 14.840 -5.173 -13.044 1.00 97.06 94 THR A CA 1
ATOM 769 C C . THR A 1 94 ? 14.303 -4.915 -14.443 1.00 97.06 94 THR A C 1
ATOM 771 O O . THR A 1 94 ? 14.115 -5.849 -15.220 1.00 97.06 94 THR A O 1
ATOM 774 N N . PHE A 1 95 ? 14.050 -3.648 -14.746 1.00 96.94 95 PHE A N 1
ATOM 775 C CA . PHE A 1 95 ? 13.650 -3.162 -16.062 1.00 96.94 95 PHE A CA 1
ATOM 776 C C . PHE A 1 95 ? 14.772 -2.312 -16.637 1.00 96.94 95 PHE A C 1
ATOM 778 O O . PHE A 1 95 ? 15.418 -1.583 -15.888 1.00 96.94 95 PHE A O 1
ATOM 785 N N . GLN A 1 96 ? 14.969 -2.356 -17.949 1.00 95.56 96 GLN A N 1
ATOM 786 C CA . GLN A 1 96 ? 15.909 -1.476 -18.633 1.00 95.56 96 GLN A CA 1
ATOM 787 C C . GLN A 1 96 ? 15.145 -0.493 -19.514 1.00 95.56 96 GLN A C 1
ATOM 789 O O . GLN A 1 96 ? 14.256 -0.877 -20.274 1.00 95.56 96 GLN A O 1
ATOM 794 N N . LEU A 1 97 ? 15.504 0.781 -19.406 1.00 94.88 97 LEU A N 1
ATOM 795 C CA . LEU A 1 97 ? 14.976 1.859 -20.229 1.00 94.88 97 LEU A CA 1
ATOM 796 C C . LEU A 1 97 ? 16.115 2.452 -21.049 1.00 94.88 97 LEU A C 1
ATOM 798 O O . LEU A 1 97 ? 17.180 2.749 -20.507 1.00 94.88 97 LEU A O 1
ATOM 802 N N . ASP A 1 98 ? 15.871 2.636 -22.343 1.00 93.75 98 ASP A N 1
ATOM 803 C CA . ASP A 1 98 ? 16.780 3.342 -23.238 1.00 93.75 98 ASP A CA 1
ATOM 804 C C . ASP A 1 98 ? 16.315 4.790 -23.410 1.00 93.75 98 ASP A C 1
ATOM 806 O O . ASP A 1 98 ? 15.243 5.056 -23.958 1.00 93.75 98 ASP A O 1
ATOM 810 N N . LEU A 1 99 ? 17.134 5.726 -22.933 1.00 92.56 99 LEU A N 1
ATOM 811 C CA . LEU A 1 99 ? 16.884 7.162 -23.017 1.00 92.56 99 LEU A CA 1
ATOM 812 C C . LEU A 1 99 ? 16.894 7.683 -24.465 1.00 92.56 99 LEU A C 1
ATOM 814 O O . LEU A 1 99 ? 16.358 8.760 -24.713 1.00 92.56 99 LEU A O 1
ATOM 818 N N . ASP A 1 100 ? 17.477 6.946 -25.419 1.00 91.69 100 ASP A N 1
ATOM 819 C CA . ASP A 1 100 ? 17.447 7.302 -26.848 1.00 91.69 100 ASP A CA 1
ATOM 820 C C . ASP A 1 100 ? 16.176 6.841 -27.569 1.00 91.69 100 ASP A C 1
ATOM 822 O O . ASP A 1 100 ? 15.835 7.378 -28.624 1.00 91.69 100 ASP A O 1
ATOM 826 N N . ALA A 1 101 ? 15.470 5.860 -27.007 1.00 91.69 101 ALA A N 1
ATOM 827 C CA . ALA A 1 101 ? 14.299 5.225 -27.606 1.00 91.69 101 ALA A CA 1
ATOM 828 C C . ALA A 1 101 ? 13.043 5.401 -26.734 1.00 91.69 101 ALA A C 1
ATOM 830 O O . ALA A 1 101 ? 12.214 4.495 -26.613 1.00 91.69 101 ALA A O 1
ATOM 831 N N . LEU A 1 102 ? 12.902 6.572 -26.106 1.00 91.25 102 LEU A N 1
ATOM 832 C CA . LEU A 1 102 ? 11.720 6.911 -25.316 1.00 91.25 102 LEU A CA 1
ATOM 833 C C . LEU A 1 102 ? 10.484 7.108 -26.216 1.00 91.25 102 LEU A C 1
ATOM 835 O O . LEU A 1 102 ? 10.605 7.614 -27.335 1.00 91.25 102 LEU A O 1
ATOM 839 N N . PRO A 1 103 ? 9.280 6.737 -25.743 1.00 92.50 103 PRO A N 1
ATOM 840 C CA . PRO A 1 103 ? 8.042 7.032 -26.457 1.00 92.50 103 PRO A CA 1
ATOM 841 C C . PRO A 1 103 ? 7.789 8.546 -26.512 1.00 92.50 103 PRO A C 1
ATOM 84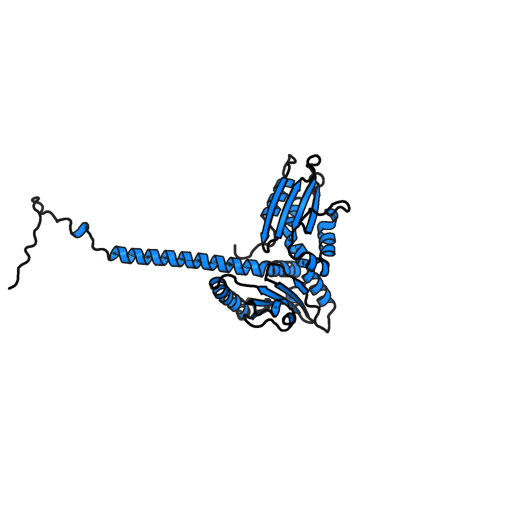3 O O . PRO A 1 103 ? 8.269 9.289 -25.658 1.00 92.50 103 PRO A O 1
ATOM 846 N N . GLU A 1 104 ? 6.958 8.996 -27.462 1.00 88.81 104 GLU A N 1
ATOM 847 C CA . GLU A 1 104 ? 6.578 10.417 -27.591 1.00 88.81 104 GLU A CA 1
ATOM 848 C C . GLU A 1 104 ? 6.008 11.002 -26.287 1.00 88.81 104 GLU A C 1
ATOM 850 O O . GLU A 1 104 ? 6.201 12.181 -26.002 1.00 88.81 104 GLU A O 1
ATOM 855 N N . ASN A 1 105 ? 5.337 10.172 -25.477 1.00 90.81 105 ASN A N 1
ATOM 856 C CA . ASN A 1 105 ? 4.806 10.549 -24.171 1.00 90.81 105 ASN A CA 1
ATOM 857 C C . ASN A 1 105 ? 5.627 9.928 -23.025 1.00 90.81 105 ASN A C 1
ATOM 859 O O . ASN A 1 105 ? 5.198 8.984 -22.355 1.00 90.81 105 ASN A O 1
ATOM 863 N N . SER A 1 106 ? 6.839 10.446 -22.811 1.00 93.06 106 SER A N 1
ATOM 864 C CA . SER A 1 106 ? 7.745 9.995 -21.743 1.00 93.06 106 SER A CA 1
ATOM 865 C C . SER A 1 106 ? 7.185 10.215 -20.331 1.00 93.06 106 SER A C 1
ATOM 867 O O . SER A 1 106 ? 7.513 9.460 -19.416 1.00 93.06 106 SER A O 1
ATOM 869 N N . ASP A 1 107 ? 6.311 11.205 -20.145 1.00 93.75 107 ASP A N 1
ATOM 870 C CA . ASP A 1 107 ? 5.701 11.512 -18.845 1.00 93.75 107 ASP A CA 1
ATOM 871 C C . ASP A 1 107 ? 4.699 10.425 -18.429 1.00 93.75 107 ASP A C 1
ATOM 873 O O . ASP A 1 107 ? 4.677 9.978 -17.277 1.00 93.75 107 ASP A O 1
ATOM 877 N N . GLU A 1 108 ? 3.901 9.921 -19.378 1.00 94.62 108 GLU A N 1
ATOM 878 C CA . GLU A 1 108 ? 3.039 8.759 -19.137 1.00 94.62 108 GLU A CA 1
ATOM 879 C C . GLU A 1 108 ? 3.850 7.508 -18.807 1.00 94.62 108 GLU A C 1
ATOM 881 O O . GLU A 1 108 ? 3.450 6.736 -17.932 1.00 94.62 108 GLU A O 1
ATOM 886 N N . LEU A 1 109 ? 5.017 7.336 -19.434 1.00 95.62 109 LEU A N 1
ATOM 887 C CA . LEU A 1 109 ? 5.919 6.238 -19.109 1.00 95.62 109 LEU A CA 1
ATOM 888 C C . LEU A 1 109 ? 6.447 6.342 -17.670 1.00 95.62 109 LEU A C 1
ATOM 890 O O . LEU A 1 109 ? 6.387 5.362 -16.923 1.00 95.62 109 LEU A O 1
ATOM 894 N N . ALA A 1 110 ? 6.907 7.524 -17.249 1.00 96.69 110 ALA A N 1
ATOM 895 C CA . ALA A 1 110 ? 7.362 7.755 -15.876 1.00 96.69 110 ALA A CA 1
ATOM 896 C C . ALA A 1 110 ? 6.246 7.460 -14.861 1.00 96.69 110 ALA A C 1
ATOM 898 O O . ALA A 1 110 ? 6.472 6.814 -13.833 1.00 96.69 110 ALA A O 1
ATOM 899 N N . LYS A 1 111 ? 5.014 7.873 -15.177 1.00 96.25 111 LYS A N 1
ATOM 900 C CA . LYS A 1 111 ? 3.827 7.584 -14.367 1.00 96.25 111 LYS A CA 1
ATOM 901 C C . LYS A 1 111 ? 3.450 6.097 -14.356 1.00 96.25 111 LYS A C 1
ATOM 903 O O . LYS A 1 111 ? 2.980 5.586 -13.343 1.00 96.25 111 LYS A O 1
ATOM 908 N N . HIS A 1 112 ? 3.656 5.378 -15.454 1.00 96.44 112 HIS A N 1
ATOM 909 C CA . HIS A 1 112 ? 3.417 3.932 -15.513 1.00 96.44 112 HIS A CA 1
ATOM 910 C C . HIS A 1 112 ? 4.405 3.160 -14.632 1.00 96.44 112 HIS A C 1
ATOM 912 O O . HIS A 1 112 ? 4.020 2.248 -13.893 1.00 96.44 112 HIS A O 1
ATOM 918 N N . PHE A 1 113 ? 5.675 3.568 -14.636 1.00 97.06 113 PHE A N 1
ATOM 919 C CA . PHE A 1 113 ? 6.699 3.009 -13.750 1.00 97.06 113 PHE A CA 1
ATOM 920 C C . PHE A 1 113 ? 6.492 3.392 -12.282 1.00 97.06 113 PHE A C 1
ATOM 922 O O . PHE A 1 113 ? 6.749 2.584 -11.389 1.00 97.06 113 PHE A O 1
ATOM 929 N N . SER A 1 114 ? 5.947 4.574 -11.995 1.00 97.00 114 SER A N 1
ATOM 930 C CA . SER A 1 114 ? 5.634 4.960 -10.615 1.00 97.00 114 SER A CA 1
ATOM 931 C C . SER A 1 114 ? 4.512 4.128 -9.979 1.00 97.00 114 SER A C 1
ATOM 933 O O . SER A 1 114 ? 4.387 4.106 -8.755 1.00 97.00 114 SER A O 1
ATOM 935 N N . LEU A 1 115 ? 3.736 3.389 -10.781 1.00 97.19 115 LEU A N 1
ATOM 936 C CA . LEU A 1 115 ? 2.701 2.446 -10.341 1.00 97.19 115 LEU A CA 1
ATOM 937 C C . LEU A 1 115 ? 3.200 0.995 -10.200 1.00 97.19 115 LEU A C 1
ATOM 939 O O . LEU A 1 115 ? 2.389 0.100 -9.941 1.00 97.19 115 LEU A O 1
ATOM 943 N N . LEU A 1 116 ? 4.510 0.742 -10.324 1.00 96.81 116 LEU A N 1
ATOM 944 C CA . LEU A 1 116 ? 5.101 -0.604 -10.304 1.00 96.81 116 LEU A CA 1
ATOM 945 C C . LEU A 1 116 ? 4.634 -1.458 -9.123 1.00 96.81 116 LEU A C 1
ATOM 947 O O . LEU A 1 116 ? 4.148 -2.574 -9.315 1.00 96.81 116 LEU A O 1
ATOM 951 N N . LYS A 1 117 ? 4.722 -0.927 -7.897 1.00 96.44 117 LYS A N 1
ATOM 952 C CA . LYS A 1 117 ? 4.248 -1.633 -6.700 1.00 96.44 117 LYS A CA 1
ATOM 953 C C . LYS A 1 117 ? 2.778 -2.025 -6.829 1.00 96.44 117 LYS A C 1
ATOM 955 O O . LYS A 1 117 ? 2.431 -3.178 -6.584 1.00 96.44 117 LYS A O 1
ATOM 960 N N . ARG A 1 118 ? 1.911 -1.096 -7.241 1.00 96.56 118 ARG A N 1
ATOM 961 C CA . ARG A 1 118 ? 0.474 -1.359 -7.385 1.00 96.56 118 ARG A CA 1
ATOM 962 C C . ARG A 1 118 ? 0.210 -2.482 -8.385 1.00 96.56 118 ARG A C 1
ATOM 964 O O . ARG A 1 118 ? -0.623 -3.351 -8.124 1.00 96.56 118 ARG A O 1
ATOM 971 N N . ASN A 1 119 ? 0.919 -2.461 -9.512 1.00 96.69 119 ASN A N 1
ATOM 972 C CA . ASN A 1 119 ? 0.778 -3.444 -10.584 1.00 96.69 119 ASN A CA 1
ATOM 973 C C . ASN A 1 119 ? 1.317 -4.822 -10.179 1.00 96.69 119 ASN A C 1
ATOM 975 O O . ASN A 1 119 ? 0.703 -5.833 -10.495 1.00 96.69 119 ASN A O 1
ATOM 979 N N . ILE A 1 120 ? 2.388 -4.887 -9.391 1.00 96.12 120 ILE A N 1
ATOM 980 C CA . ILE A 1 120 ? 2.892 -6.150 -8.834 1.00 96.12 120 ILE A CA 1
ATOM 981 C C . ILE A 1 120 ? 1.893 -6.752 -7.833 1.00 96.12 120 ILE A C 1
ATOM 983 O O . ILE A 1 120 ? 1.533 -7.925 -7.930 1.00 96.12 120 ILE A O 1
ATOM 987 N N . PHE A 1 121 ? 1.362 -5.942 -6.914 1.00 96.00 121 PHE A N 1
ATOM 988 C CA . PHE A 1 121 ? 0.368 -6.390 -5.930 1.00 96.00 121 PHE A CA 1
ATOM 989 C C . PHE A 1 121 ? -1.037 -6.608 -6.522 1.00 96.00 121 PHE A C 1
ATOM 991 O O . PHE A 1 121 ? -1.945 -7.041 -5.811 1.00 96.00 121 PHE A O 1
ATOM 998 N N . LEU A 1 122 ? -1.247 -6.316 -7.811 1.00 96.12 122 LEU A N 1
ATOM 999 C CA . LEU A 1 122 ? -2.493 -6.611 -8.522 1.00 96.12 122 LEU A CA 1
ATOM 1000 C C . LEU A 1 122 ? -2.672 -8.130 -8.746 1.00 96.12 122 LEU A C 1
ATOM 1002 O O . LEU A 1 122 ? -3.807 -8.591 -8.832 1.00 96.12 122 LEU A O 1
ATOM 1006 N N . ALA A 1 123 ? -1.583 -8.908 -8.784 1.00 96.81 123 ALA A N 1
ATOM 1007 C CA . ALA A 1 123 ? -1.573 -10.346 -9.085 1.00 96.81 123 ALA A CA 1
ATOM 1008 C C . ALA A 1 123 ? -2.668 -11.189 -8.407 1.00 96.81 123 ALA A C 1
ATOM 1010 O O . ALA A 1 123 ? -3.497 -11.760 -9.123 1.00 96.81 123 ALA A O 1
ATOM 1011 N N . PRO A 1 124 ? -2.771 -11.235 -7.066 1.00 97.25 124 PRO A N 1
ATOM 1012 C CA . PRO A 1 124 ? -3.810 -12.029 -6.413 1.00 97.25 124 PRO A CA 1
ATOM 1013 C C . PRO A 1 124 ? -5.226 -11.511 -6.705 1.00 97.25 124 PRO A C 1
ATOM 1015 O O . PRO A 1 124 ? -6.164 -12.297 -6.781 1.00 97.25 124 PRO A O 1
ATOM 1018 N N . PHE A 1 125 ? -5.412 -10.205 -6.923 1.00 97.50 125 PHE A N 1
ATOM 1019 C CA . PHE A 1 125 ? -6.729 -9.663 -7.265 1.00 97.50 125 PHE A CA 1
ATOM 1020 C C . PHE A 1 125 ? -7.179 -10.125 -8.649 1.00 97.50 125 PHE A C 1
ATOM 1022 O O . PHE A 1 125 ? -8.345 -10.459 -8.813 1.00 97.50 125 PHE A O 1
ATOM 1029 N N . VAL A 1 126 ? -6.270 -10.204 -9.627 1.00 96.69 126 VAL A N 1
ATOM 1030 C CA . VAL A 1 126 ? -6.595 -10.743 -10.959 1.00 96.69 126 VAL A CA 1
ATOM 1031 C C . VAL A 1 126 ? -7.003 -12.204 -10.858 1.00 96.69 126 VAL A C 1
ATOM 1033 O O . VAL A 1 126 ? -8.008 -12.580 -11.451 1.00 96.69 126 VAL A O 1
ATOM 1036 N N . GLN A 1 127 ? -6.294 -13.013 -10.065 1.00 96.69 127 GLN A N 1
ATOM 1037 C CA . GLN A 1 127 ? -6.697 -14.405 -9.837 1.00 96.69 127 GLN A CA 1
ATOM 1038 C C . GLN A 1 127 ? -8.080 -14.491 -9.176 1.00 96.69 127 GLN A C 1
ATOM 1040 O O . GLN A 1 127 ? -8.914 -15.280 -9.617 1.00 96.69 127 GLN A O 1
ATOM 1045 N N . ALA A 1 128 ? -8.364 -13.640 -8.184 1.00 97.25 128 ALA A N 1
ATOM 1046 C CA . ALA A 1 128 ? -9.682 -13.572 -7.552 1.00 97.25 128 ALA A CA 1
ATOM 1047 C C . ALA A 1 128 ? -10.787 -13.160 -8.537 1.00 97.25 128 ALA A C 1
ATOM 1049 O O . ALA A 1 128 ? -11.848 -13.779 -8.541 1.00 97.25 128 ALA A O 1
ATOM 1050 N N . PHE A 1 129 ? -10.553 -12.146 -9.377 1.00 97.00 129 PHE A N 1
ATOM 1051 C CA . PHE A 1 129 ? -11.518 -11.706 -10.389 1.00 97.00 129 PHE A CA 1
ATOM 1052 C C . PHE A 1 129 ? -11.760 -12.792 -11.436 1.00 97.00 129 PHE A C 1
ATOM 1054 O O . PHE A 1 129 ? -12.908 -13.117 -11.709 1.00 97.00 129 PHE A O 1
ATOM 1061 N N . ASN A 1 130 ? -10.696 -13.409 -11.953 1.00 95.81 130 ASN A N 1
ATOM 1062 C CA . ASN A 1 130 ? -10.809 -14.492 -12.926 1.00 95.81 130 ASN A CA 1
ATOM 1063 C C . ASN A 1 130 ? -11.585 -15.678 -12.348 1.00 95.81 130 ASN A C 1
ATOM 1065 O O . ASN A 1 130 ? -12.451 -16.223 -13.023 1.00 95.81 130 ASN A O 1
ATOM 1069 N N . TYR A 1 131 ? -11.306 -16.060 -11.097 1.00 96.12 131 TYR A N 1
ATOM 1070 C CA . TYR A 1 131 ? -12.048 -17.120 -10.418 1.00 96.12 131 TYR A CA 1
ATOM 1071 C C . TYR A 1 131 ? -13.521 -16.742 -10.236 1.00 96.12 131 TYR A C 1
ATOM 1073 O O . TYR A 1 131 ? -14.396 -17.537 -10.564 1.00 96.12 131 TYR A O 1
ATOM 1081 N N . PHE A 1 132 ? -13.808 -15.516 -9.791 1.00 95.88 132 PHE A N 1
ATOM 1082 C CA . PHE A 1 132 ? -15.172 -15.004 -9.658 1.00 95.88 132 PHE A CA 1
ATOM 1083 C C . PHE A 1 132 ? -15.945 -15.051 -10.989 1.00 95.88 132 PHE A C 1
ATOM 1085 O O . PHE A 1 132 ? -17.093 -15.495 -11.029 1.00 95.88 132 PHE A O 1
ATOM 1092 N N . ASP A 1 133 ? -15.301 -14.670 -12.095 1.00 94.62 133 ASP A N 1
ATOM 1093 C CA . ASP A 1 133 ? -15.903 -14.656 -13.433 1.00 94.62 133 ASP A CA 1
ATOM 1094 C C . ASP A 1 133 ? -16.270 -16.067 -13.940 1.00 94.62 133 ASP A C 1
ATOM 1096 O O . ASP A 1 133 ? -17.162 -16.202 -14.782 1.00 94.62 133 ASP A O 1
ATOM 1100 N N . THR A 1 134 ? -15.667 -17.132 -13.386 1.00 94.25 134 THR A N 1
ATOM 1101 C CA . THR A 1 134 ? -16.072 -18.524 -13.677 1.00 94.25 134 THR A CA 1
ATOM 1102 C C . THR A 1 134 ? -17.408 -18.930 -13.050 1.00 94.25 134 THR A C 1
ATOM 1104 O O . THR A 1 134 ? -17.918 -19.998 -13.383 1.00 94.25 134 THR A O 1
ATOM 1107 N N . LYS A 1 135 ? -18.001 -18.080 -12.196 1.00 90.31 135 LYS A N 1
ATOM 1108 C CA . LYS A 1 135 ? -19.217 -18.356 -11.406 1.00 90.31 135 LYS A CA 1
ATOM 1109 C C . LYS A 1 135 ? -19.080 -19.643 -10.579 1.00 90.31 135 LYS A C 1
ATOM 1111 O O . LYS A 1 135 ? -19.785 -20.620 -10.831 1.00 90.31 135 LYS A O 1
ATOM 1116 N N . PRO A 1 136 ? -18.144 -19.659 -9.621 1.00 87.50 136 PRO A N 1
ATOM 1117 C CA . PRO A 1 136 ? -17.816 -20.858 -8.870 1.00 87.50 136 PRO A CA 1
ATOM 1118 C C . PRO A 1 136 ? -18.933 -21.207 -7.877 1.00 87.50 136 PRO A C 1
ATOM 1120 O O . PRO A 1 136 ? -19.447 -20.333 -7.184 1.00 87.50 136 PRO A O 1
ATOM 1123 N N . GLU A 1 137 ? -19.264 -22.494 -7.756 1.00 90.38 137 GLU A N 1
ATOM 1124 C CA . GLU A 1 137 ? -20.203 -22.999 -6.735 1.00 90.38 137 GLU A CA 1
ATOM 1125 C C . GLU A 1 137 ? -19.539 -23.173 -5.355 1.00 90.38 137 GLU A C 1
ATOM 1127 O O . GLU A 1 137 ? -20.215 -23.331 -4.339 1.00 90.38 137 GLU A O 1
ATOM 1132 N N . GLN A 1 138 ? -18.204 -23.174 -5.305 1.00 92.62 138 GLN A N 1
ATOM 1133 C CA . GLN A 1 138 ? -17.421 -23.334 -4.080 1.00 92.62 138 GLN A CA 1
ATOM 1134 C C . GLN A 1 138 ? -16.537 -22.106 -3.831 1.00 92.62 138 GLN A C 1
ATOM 1136 O O . GLN A 1 138 ? -16.168 -21.411 -4.778 1.00 92.62 138 GLN A O 1
ATOM 1141 N N . PRO A 1 139 ? -16.170 -21.820 -2.569 1.00 93.19 139 PRO A N 1
ATOM 1142 C CA . PRO A 1 139 ? -15.176 -20.798 -2.278 1.00 93.19 139 PRO A CA 1
ATOM 1143 C C . PRO A 1 139 ? -13.838 -21.131 -2.943 1.00 93.19 139 PRO A C 1
ATOM 1145 O O . PRO A 1 139 ? -13.372 -22.271 -2.885 1.00 93.19 139 PRO A O 1
ATOM 1148 N N . GLY A 1 140 ? -13.203 -20.120 -3.530 1.00 93.00 140 GLY A N 1
ATOM 1149 C CA . GLY A 1 140 ? -11.864 -20.244 -4.087 1.00 93.00 140 GLY A CA 1
ATOM 1150 C C . GLY A 1 140 ? -10.806 -20.448 -3.009 1.00 93.00 140 GLY A C 1
ATOM 1151 O O . GLY A 1 140 ? -11.059 -20.294 -1.808 1.00 93.00 140 GLY A O 1
ATOM 1152 N N . GLU A 1 141 ? -9.593 -20.767 -3.452 1.00 93.81 141 GLU A N 1
ATOM 1153 C CA . GLU A 1 141 ? -8.430 -20.831 -2.572 1.00 93.81 141 GLU A CA 1
ATOM 1154 C C . GLU A 1 141 ? -8.189 -19.472 -1.895 1.00 93.81 141 GLU A C 1
ATOM 1156 O O . GLU A 1 141 ? -8.303 -18.412 -2.517 1.00 93.81 141 GLU A O 1
ATOM 1161 N N . VAL A 1 142 ? -7.849 -19.504 -0.605 1.00 95.88 142 VAL A N 1
ATOM 1162 C CA . VAL A 1 142 ? -7.446 -18.308 0.138 1.00 95.88 142 VAL A CA 1
ATOM 1163 C C . VAL A 1 142 ? -5.993 -17.992 -0.208 1.00 95.88 142 VAL A C 1
ATOM 1165 O O . VAL A 1 142 ? -5.072 -18.679 0.233 1.00 95.88 142 VAL A O 1
ATOM 1168 N N . MET A 1 143 ? -5.781 -16.925 -0.972 1.00 96.19 143 MET A N 1
ATOM 1169 C CA . MET A 1 143 ? -4.446 -16.416 -1.278 1.00 96.19 143 MET A CA 1
ATOM 1170 C C . MET A 1 143 ? -3.919 -15.617 -0.085 1.00 96.19 143 MET A C 1
ATOM 1172 O O . MET A 1 143 ? -4.640 -14.769 0.433 1.00 96.19 143 MET A O 1
ATOM 1176 N N . ASN A 1 144 ? -2.680 -15.866 0.339 1.00 95.12 144 ASN A N 1
ATOM 1177 C CA . ASN A 1 144 ? -2.015 -15.220 1.473 1.00 95.12 144 ASN A CA 1
ATOM 1178 C C . ASN A 1 144 ? -0.765 -14.475 0.983 1.00 95.12 144 ASN A C 1
ATOM 1180 O O . ASN A 1 144 ? 0.048 -15.044 0.256 1.00 95.12 144 ASN A O 1
ATOM 1184 N N . LEU A 1 145 ? -0.615 -13.221 1.410 1.00 95.38 145 LEU A N 1
ATOM 1185 C CA . LEU A 1 145 ? 0.574 -12.406 1.215 1.00 95.38 145 LEU A CA 1
ATOM 1186 C C . LEU A 1 145 ? 1.101 -11.844 2.539 1.00 95.38 145 LEU A C 1
ATOM 1188 O O . LEU A 1 145 ? 0.443 -11.022 3.183 1.00 95.38 145 LEU A O 1
ATOM 1192 N N . SER A 1 146 ? 2.346 -12.165 2.875 1.00 94.38 146 SER A N 1
ATOM 1193 C CA . SER A 1 146 ? 3.127 -11.542 3.946 1.00 94.38 146 SER A CA 1
ATOM 1194 C C . SER A 1 146 ? 3.731 -10.213 3.471 1.00 94.38 146 SER A C 1
ATOM 1196 O O . SER A 1 146 ? 4.951 -10.052 3.379 1.00 94.38 146 SER A O 1
ATOM 1198 N N . TYR A 1 147 ? 2.879 -9.237 3.136 1.00 92.75 147 TYR A N 1
ATOM 1199 C CA . TYR A 1 147 ? 3.297 -7.957 2.538 1.00 92.75 147 TYR A CA 1
ATOM 1200 C C . TYR A 1 147 ? 4.196 -7.106 3.448 1.00 92.75 147 TYR A C 1
ATOM 1202 O O . TYR A 1 147 ? 4.893 -6.211 2.970 1.00 92.75 147 TYR A O 1
ATOM 1210 N N . ARG A 1 148 ? 4.189 -7.366 4.758 1.00 91.81 148 ARG A N 1
ATOM 1211 C CA . ARG A 1 148 ? 5.058 -6.716 5.737 1.00 91.81 148 ARG A CA 1
ATOM 1212 C C . ARG A 1 148 ? 5.368 -7.691 6.869 1.00 91.81 148 ARG A C 1
ATOM 1214 O O . ARG A 1 148 ? 4.570 -8.563 7.176 1.00 91.81 148 ARG A O 1
ATOM 1221 N N . ASP A 1 149 ? 6.518 -7.523 7.513 1.00 88.81 149 ASP A N 1
ATOM 1222 C CA . ASP A 1 149 ? 6.904 -8.362 8.651 1.00 88.81 149 ASP A CA 1
ATOM 1223 C C . ASP A 1 149 ? 5.835 -8.351 9.760 1.00 88.81 149 ASP A C 1
ATOM 1225 O O . ASP A 1 149 ? 5.501 -7.295 10.313 1.00 88.81 149 ASP A O 1
ATOM 1229 N N . GLY A 1 150 ? 5.287 -9.534 10.048 1.00 88.62 150 GLY A N 1
ATOM 1230 C CA . GLY A 1 150 ? 4.218 -9.741 11.018 1.00 88.62 150 GLY A CA 1
ATOM 1231 C C . GLY A 1 150 ? 2.858 -9.149 10.631 1.00 88.62 150 GLY A C 1
ATOM 1232 O O . GLY A 1 150 ? 2.031 -8.978 11.524 1.00 88.62 150 GLY A O 1
ATOM 1233 N N . GLU A 1 151 ? 2.611 -8.815 9.361 1.00 92.75 151 GLU A N 1
ATOM 1234 C CA . GLU A 1 151 ? 1.290 -8.433 8.844 1.00 92.75 151 GLU A CA 1
ATOM 1235 C C . GLU A 1 151 ? 0.970 -9.212 7.558 1.00 92.75 151 GLU A C 1
ATOM 1237 O O . GLU A 1 151 ? 1.837 -9.424 6.711 1.00 92.75 151 GLU A O 1
ATOM 1242 N N . TYR A 1 152 ? -0.292 -9.609 7.396 1.00 94.75 152 TYR A N 1
ATOM 1243 C CA . TYR A 1 152 ? -0.718 -10.498 6.312 1.00 94.75 152 TYR A CA 1
ATOM 1244 C C . TYR A 1 152 ? -1.952 -9.960 5.594 1.00 94.75 152 TYR A C 1
ATOM 1246 O O . TYR A 1 152 ? -2.820 -9.333 6.207 1.00 94.75 152 TYR A O 1
ATOM 1254 N N . LEU A 1 153 ? -2.026 -10.209 4.291 1.00 96.50 153 LEU A N 1
ATOM 1255 C CA . LEU A 1 153 ? -3.162 -9.905 3.432 1.00 96.50 153 LEU A CA 1
ATOM 1256 C C . LEU A 1 153 ? -3.706 -11.215 2.872 1.00 96.50 153 LEU A C 1
ATOM 1258 O O . LEU A 1 153 ? -2.974 -11.959 2.228 1.00 96.50 153 LEU A O 1
ATOM 1262 N N . TYR A 1 154 ? -4.993 -11.458 3.076 1.00 97.06 154 TYR A N 1
ATOM 1263 C CA . TYR A 1 154 ? -5.691 -12.617 2.543 1.00 97.06 154 TYR A CA 1
ATOM 1264 C C . TYR A 1 154 ? -6.742 -12.186 1.533 1.00 97.06 154 TYR A C 1
ATOM 1266 O O . TYR A 1 154 ? -7.447 -11.200 1.754 1.00 97.06 154 TYR A O 1
ATOM 1274 N N . ILE A 1 155 ? -6.862 -12.918 0.430 1.00 97.88 155 ILE A N 1
ATOM 1275 C CA . ILE A 1 155 ? -7.856 -12.656 -0.611 1.00 97.88 155 ILE A CA 1
ATOM 1276 C C . ILE A 1 155 ? -8.532 -13.975 -0.965 1.00 97.88 155 ILE A C 1
ATOM 1278 O O . ILE A 1 155 ? -7.862 -14.949 -1.299 1.00 97.88 155 ILE A O 1
ATOM 1282 N N . GLN A 1 156 ? -9.861 -13.993 -0.914 1.00 97.00 156 GLN A N 1
ATOM 1283 C CA . GLN A 1 156 ? -10.666 -15.144 -1.298 1.00 97.00 156 GLN A CA 1
ATOM 1284 C C . GLN A 1 156 ? -11.845 -14.694 -2.154 1.00 97.00 156 GLN A C 1
ATOM 1286 O O . GLN A 1 156 ? -12.598 -13.797 -1.775 1.00 97.00 156 GLN A O 1
ATOM 1291 N N . ALA A 1 157 ? -12.020 -15.333 -3.305 1.00 97.00 157 ALA A N 1
ATOM 1292 C CA . ALA A 1 157 ? -13.214 -15.174 -4.122 1.00 97.00 157 ALA A CA 1
ATOM 1293 C C . ALA A 1 157 ? -14.268 -16.220 -3.724 1.00 97.00 157 ALA A C 1
ATOM 1295 O O . ALA A 1 157 ? -13.946 -17.385 -3.498 1.00 97.00 157 ALA A O 1
ATOM 1296 N N . MET A 1 158 ? -15.522 -15.795 -3.624 1.00 94.81 158 MET A N 1
ATOM 1297 C CA . MET A 1 158 ? -16.699 -16.629 -3.368 1.00 94.81 158 MET A CA 1
ATOM 1298 C C . MET A 1 158 ? -17.694 -16.461 -4.528 1.00 94.81 158 MET A C 1
ATOM 1300 O O . MET A 1 158 ? -17.458 -15.661 -5.429 1.00 94.81 158 MET A O 1
ATOM 1304 N N . GLU A 1 159 ? -18.819 -17.176 -4.494 1.00 94.62 159 GLU A N 1
ATOM 1305 C CA . GLU A 1 159 ? -19.851 -17.118 -5.543 1.00 94.62 159 GLU A CA 1
ATOM 1306 C C . GLU A 1 159 ? -20.404 -15.695 -5.774 1.00 94.62 159 GLU A C 1
ATOM 1308 O O . GLU A 1 159 ? -20.617 -15.278 -6.910 1.00 94.62 159 GLU A O 1
ATOM 1313 N N . ASP A 1 160 ? -20.624 -14.922 -4.703 1.00 94.88 160 ASP A N 1
ATOM 1314 C CA . ASP A 1 160 ? -21.331 -13.634 -4.757 1.00 94.88 160 ASP A CA 1
ATOM 1315 C C . ASP A 1 160 ? -20.464 -12.414 -4.393 1.00 94.88 160 ASP A C 1
ATOM 1317 O O . ASP A 1 160 ? -20.917 -11.267 -4.498 1.00 94.88 160 ASP A O 1
ATOM 1321 N N . ARG A 1 161 ? -19.223 -12.638 -3.946 1.00 95.88 161 ARG A N 1
ATOM 1322 C CA . ARG A 1 161 ? -18.334 -11.600 -3.408 1.00 95.88 161 ARG A CA 1
ATOM 1323 C C . ARG A 1 161 ? -16.859 -11.986 -3.486 1.00 95.88 161 ARG A C 1
ATOM 1325 O O . ARG A 1 161 ? -16.507 -13.153 -3.605 1.00 95.88 161 ARG A O 1
ATOM 1332 N N . ILE A 1 162 ? -15.996 -10.992 -3.314 1.00 97.88 162 ILE A N 1
ATOM 1333 C CA . ILE A 1 162 ? -14.569 -11.173 -3.041 1.00 97.88 162 ILE A CA 1
ATOM 1334 C C . ILE A 1 162 ? -14.278 -10.594 -1.661 1.00 97.88 162 ILE A C 1
ATOM 1336 O O . ILE A 1 162 ? -14.604 -9.440 -1.378 1.00 97.88 162 ILE A O 1
ATOM 1340 N N . THR A 1 163 ? -13.659 -11.394 -0.805 1.00 97.56 163 THR A N 1
ATOM 1341 C CA . THR A 1 163 ? -13.310 -11.034 0.565 1.00 97.56 163 THR A CA 1
ATOM 1342 C C . THR A 1 163 ? -11.816 -10.748 0.645 1.00 97.56 163 THR A C 1
ATOM 1344 O O . THR A 1 163 ? -10.996 -11.550 0.203 1.00 97.56 163 THR A O 1
ATOM 1347 N N . VAL A 1 164 ? -11.458 -9.595 1.209 1.00 98.19 164 VAL A N 1
ATOM 1348 C CA . VAL A 1 164 ? -10.074 -9.158 1.419 1.00 98.19 164 VAL A CA 1
ATOM 1349 C C . VAL A 1 164 ? -9.858 -8.925 2.907 1.00 98.19 164 VAL A C 1
ATOM 1351 O O . VAL A 1 164 ? -10.529 -8.081 3.496 1.00 98.19 164 VAL A O 1
ATOM 1354 N N . ILE A 1 165 ? -8.936 -9.652 3.530 1.00 97.19 165 ILE A N 1
ATOM 1355 C CA . ILE A 1 165 ? -8.702 -9.609 4.976 1.00 97.19 165 ILE A CA 1
ATOM 1356 C C . ILE A 1 165 ? -7.286 -9.110 5.246 1.00 97.19 165 ILE A C 1
ATOM 1358 O O . ILE A 1 165 ? -6.312 -9.728 4.833 1.00 97.19 165 ILE A O 1
ATOM 1362 N N . PHE A 1 166 ? -7.167 -8.012 5.982 1.00 96.38 166 PHE A N 1
ATOM 1363 C CA . PHE A 1 166 ? -5.907 -7.537 6.542 1.00 96.38 166 PHE A CA 1
ATOM 1364 C C . PHE A 1 166 ? -5.761 -8.061 7.966 1.00 96.38 166 PHE A C 1
ATOM 1366 O O . PHE A 1 166 ? -6.588 -7.743 8.820 1.00 96.38 166 PHE A O 1
ATOM 1373 N N . SER A 1 167 ? -4.688 -8.793 8.245 1.00 94.31 167 SER A N 1
ATOM 1374 C CA . SER A 1 167 ? -4.232 -9.102 9.601 1.00 94.31 167 SER A CA 1
ATOM 1375 C C . SER A 1 167 ? -3.073 -8.172 9.939 1.00 94.31 167 SER A C 1
ATOM 1377 O O . SER A 1 167 ? -1.924 -8.448 9.599 1.00 94.31 167 SER A O 1
ATOM 1379 N N . THR A 1 168 ? -3.377 -7.046 10.589 1.00 91.81 168 THR A N 1
ATOM 1380 C CA . THR A 1 168 ? -2.384 -6.020 10.950 1.00 91.81 168 THR A CA 1
ATOM 1381 C C . THR A 1 168 ? -2.055 -6.046 12.443 1.00 91.81 168 THR A C 1
ATOM 1383 O O . THR A 1 168 ? -2.860 -6.500 13.262 1.00 91.81 168 THR A O 1
ATOM 1386 N N . ARG A 1 169 ? -0.874 -5.540 12.815 1.00 88.81 169 ARG A N 1
ATOM 1387 C CA . ARG A 1 169 ? -0.416 -5.439 14.208 1.00 88.81 169 ARG A CA 1
ATOM 1388 C C . ARG A 1 169 ? -0.112 -3.990 14.565 1.00 88.81 169 ARG A C 1
ATOM 1390 O O . ARG A 1 169 ? 0.690 -3.319 13.917 1.00 88.81 169 ARG A O 1
ATOM 1397 N N . PHE A 1 170 ? -0.703 -3.523 15.659 1.00 88.62 170 PHE A N 1
ATOM 1398 C CA . PHE A 1 170 ? -0.389 -2.217 16.233 1.00 88.62 170 PHE A CA 1
ATOM 1399 C C . PHE A 1 170 ? 0.750 -2.366 17.241 1.00 88.62 170 PHE A C 1
ATOM 1401 O O . PHE A 1 170 ? 0.584 -3.005 18.274 1.00 88.62 170 PHE A O 1
ATOM 1408 N N . LYS A 1 171 ? 1.916 -1.783 16.936 1.00 86.31 171 LYS A N 1
ATOM 1409 C CA . LYS A 1 171 ? 3.083 -1.821 17.837 1.00 86.31 171 LYS A CA 1
ATOM 1410 C C . LYS A 1 171 ? 2.906 -0.941 19.080 1.00 86.31 171 LYS A C 1
ATOM 1412 O O . LYS A 1 171 ? 3.445 -1.261 20.129 1.00 86.31 171 LYS A O 1
ATOM 1417 N N . ASP A 1 172 ? 2.187 0.170 18.940 1.00 89.69 172 ASP A N 1
ATOM 1418 C CA . ASP A 1 172 ? 1.900 1.132 20.009 1.00 89.69 172 ASP A CA 1
ATOM 1419 C C . ASP A 1 172 ? 0.470 0.903 20.529 1.00 89.69 172 ASP A C 1
ATOM 1421 O O . ASP A 1 172 ? -0.484 0.838 19.749 1.00 89.69 172 ASP A O 1
ATOM 1425 N N . GLU A 1 173 ? 0.308 0.798 21.848 1.00 88.88 173 GLU A N 1
ATOM 1426 C CA . GLU A 1 173 ? -0.998 0.649 22.495 1.00 88.88 173 GLU A CA 1
ATOM 1427 C C . GLU A 1 173 ? -1.928 1.833 22.182 1.00 88.88 173 GLU A C 1
ATOM 1429 O O . GLU A 1 173 ? -3.118 1.643 21.921 1.00 88.88 173 GLU A O 1
ATOM 1434 N N . MET A 1 174 ? -1.390 3.053 22.092 1.00 89.00 174 MET A N 1
ATOM 1435 C CA . MET A 1 174 ? -2.167 4.224 21.685 1.00 89.00 174 MET A CA 1
ATOM 1436 C C . MET A 1 174 ? -2.644 4.102 20.236 1.00 89.00 174 MET A C 1
ATOM 1438 O O . MET A 1 174 ? -3.787 4.457 19.943 1.00 89.00 174 MET A O 1
ATOM 1442 N N . ASP A 1 175 ? -1.812 3.568 19.332 1.00 92.38 175 ASP A N 1
ATOM 1443 C CA . ASP A 1 175 ? -2.235 3.284 17.951 1.00 92.38 175 ASP A CA 1
ATOM 1444 C C . ASP A 1 175 ? -3.350 2.240 17.917 1.00 92.38 175 ASP A C 1
ATOM 1446 O O . ASP A 1 175 ? -4.279 2.392 17.130 1.00 92.38 175 ASP A O 1
ATOM 1450 N N . ARG A 1 176 ? -3.308 1.227 18.792 1.00 90.62 176 ARG A N 1
ATOM 1451 C CA . ARG A 1 176 ? -4.381 0.228 18.922 1.00 90.62 176 ARG A CA 1
ATOM 1452 C C . ARG A 1 176 ? -5.700 0.879 19.346 1.00 90.62 176 ARG A C 1
ATOM 1454 O O . ARG A 1 176 ? -6.748 0.554 18.788 1.00 90.62 176 ARG A O 1
ATOM 1461 N N . VAL A 1 177 ? -5.663 1.813 20.299 1.00 91.50 177 VAL A N 1
ATOM 1462 C CA . VAL A 1 177 ? -6.858 2.542 20.761 1.00 91.50 177 VAL A CA 1
ATOM 1463 C C . VAL A 1 177 ? -7.420 3.438 19.656 1.00 91.50 177 VAL A C 1
ATOM 1465 O O . VAL A 1 177 ? -8.614 3.354 19.365 1.00 91.50 177 VAL A O 1
ATOM 1468 N N . PHE A 1 178 ? -6.583 4.248 18.996 1.00 93.62 178 PHE A N 1
ATOM 1469 C CA . PHE A 1 178 ? -7.028 5.061 17.859 1.00 93.62 178 PHE A CA 1
ATOM 1470 C C . PHE A 1 178 ? -7.551 4.183 16.720 1.00 93.62 178 PHE A C 1
ATOM 1472 O O . PHE A 1 178 ? -8.648 4.419 16.222 1.00 93.62 178 PHE A O 1
ATOM 1479 N N . GLY A 1 179 ? -6.808 3.140 16.351 1.00 92.88 179 GLY A N 1
ATOM 1480 C CA . GLY A 1 179 ? -7.176 2.185 15.312 1.00 92.88 179 GLY A CA 1
ATOM 1481 C C . GLY A 1 179 ? -8.536 1.550 15.573 1.00 92.88 179 GLY A C 1
ATOM 1482 O O . GLY A 1 179 ? -9.362 1.509 14.670 1.00 92.88 179 GLY A O 1
ATOM 1483 N N . LYS A 1 180 ? -8.831 1.160 16.820 1.00 92.75 180 LYS A N 1
ATOM 1484 C CA . LYS A 1 180 ? -10.156 0.654 17.202 1.00 92.75 180 LYS A CA 1
ATOM 1485 C C . LYS A 1 180 ? -11.273 1.664 16.921 1.00 92.75 180 LYS A C 1
ATOM 1487 O O . LYS A 1 180 ? -12.307 1.257 16.406 1.00 92.75 180 LYS A O 1
ATOM 1492 N N . VAL A 1 181 ? -11.077 2.946 17.239 1.00 94.19 181 VAL A N 1
ATOM 1493 C CA . VAL A 1 181 ? -12.076 3.995 16.961 1.00 94.19 181 VAL A CA 1
ATOM 1494 C C . VAL A 1 181 ? -12.263 4.171 15.455 1.00 94.19 181 VAL A C 1
ATOM 1496 O O . VAL A 1 181 ? -13.389 4.117 14.977 1.00 94.19 181 VAL A O 1
ATOM 1499 N N . PHE A 1 182 ? -11.171 4.295 14.694 1.00 94.75 182 PHE A N 1
ATOM 1500 C CA . PHE A 1 182 ? -11.233 4.399 13.232 1.00 94.75 182 PHE A CA 1
ATOM 1501 C C . PHE A 1 182 ? -11.969 3.214 12.603 1.00 94.75 182 PHE A C 1
ATOM 1503 O O . PHE A 1 182 ? -12.856 3.402 11.777 1.00 94.75 182 PHE A O 1
ATOM 1510 N N . LEU A 1 183 ? -11.618 1.990 12.995 1.00 94.12 183 LEU A N 1
ATOM 1511 C CA . LEU A 1 183 ? -12.200 0.776 12.431 1.00 94.12 183 LEU A CA 1
ATOM 1512 C C . LEU A 1 183 ? -13.666 0.599 12.824 1.00 94.12 183 LEU A C 1
ATOM 1514 O O . LEU A 1 183 ? -14.451 0.137 12.001 1.00 94.12 183 LEU A O 1
ATOM 1518 N N . GLN A 1 184 ? -14.058 1.024 14.027 1.00 93.50 184 GLN A N 1
ATOM 1519 C CA . GLN A 1 184 ? -15.467 1.066 14.412 1.00 93.50 184 GLN A CA 1
ATOM 1520 C C . GLN A 1 184 ? -16.262 2.025 13.512 1.00 93.50 184 GLN A C 1
ATOM 1522 O O . GLN A 1 184 ? -17.321 1.648 13.018 1.00 93.50 184 GLN A O 1
ATOM 1527 N N . GLU A 1 185 ? -15.721 3.210 13.214 1.00 93.69 185 GLU A N 1
ATOM 1528 C CA . GLU A 1 185 ? -16.346 4.144 12.266 1.00 93.69 185 GLU A CA 1
ATOM 1529 C C . GLU A 1 185 ? -16.437 3.554 10.850 1.00 93.69 185 GLU A C 1
ATOM 1531 O O . GLU A 1 185 ? -17.448 3.737 10.179 1.00 93.69 185 GLU A O 1
ATOM 1536 N N . PHE A 1 186 ? -15.439 2.786 10.392 1.00 93.38 186 PHE A N 1
ATOM 1537 C CA . PHE A 1 186 ? -15.517 2.073 9.107 1.00 93.38 186 PHE A CA 1
ATOM 1538 C C . PHE A 1 186 ? -16.637 1.025 9.074 1.00 93.38 186 PHE A C 1
ATOM 1540 O O . PHE A 1 186 ? -17.328 0.901 8.061 1.00 93.38 186 PHE A O 1
ATOM 1547 N N . VAL A 1 187 ? -16.830 0.281 10.167 1.00 92.19 187 VAL A N 1
ATOM 1548 C CA . VAL A 1 187 ? -17.921 -0.699 10.296 1.00 92.19 187 VAL A CA 1
ATOM 1549 C C . VAL A 1 187 ? -19.281 0.006 10.273 1.00 92.19 187 VAL A C 1
ATOM 1551 O O . VAL A 1 187 ? -20.201 -0.428 9.577 1.00 92.19 187 VAL A O 1
ATOM 1554 N N . ASP A 1 188 ? -19.406 1.123 10.992 1.00 90.88 188 ASP A N 1
ATOM 1555 C CA . ASP A 1 188 ? -20.666 1.855 11.128 1.00 90.88 188 ASP A CA 1
ATOM 1556 C C . ASP A 1 188 ? -20.958 2.814 9.959 1.00 90.88 188 ASP A C 1
ATOM 1558 O O . ASP A 1 188 ? -22.108 3.226 9.786 1.00 90.88 188 ASP A O 1
ATOM 1562 N N . ALA A 1 189 ? -19.980 3.110 9.095 1.00 88.00 189 ALA A N 1
ATOM 1563 C CA . ALA A 1 189 ? -20.118 4.030 7.961 1.00 88.00 189 ALA A CA 1
ATOM 1564 C C . ALA A 1 189 ? -21.286 3.672 7.028 1.00 88.00 189 ALA A C 1
ATOM 1566 O O . ALA A 1 189 ? -21.992 4.559 6.549 1.00 88.00 189 ALA A O 1
ATOM 1567 N N . ARG A 1 190 ? -21.559 2.375 6.815 1.00 82.19 190 ARG A N 1
ATOM 1568 C CA . ARG A 1 190 ? -22.681 1.923 5.968 1.00 82.19 190 ARG A CA 1
ATOM 1569 C C . ARG A 1 190 ? -24.066 2.232 6.546 1.00 82.19 190 ARG A C 1
ATOM 1571 O O . ARG A 1 190 ? -25.047 2.129 5.812 1.00 82.19 190 ARG A O 1
ATOM 1578 N N . ARG A 1 191 ? -24.172 2.637 7.820 1.00 82.81 191 ARG A N 1
ATOM 1579 C CA . ARG A 1 191 ? -25.431 3.149 8.396 1.00 82.81 191 ARG A CA 1
ATOM 1580 C C . ARG A 1 191 ? -25.827 4.498 7.792 1.00 82.81 191 ARG A C 1
ATOM 1582 O O . ARG A 1 191 ? -26.991 4.880 7.865 1.00 82.81 191 ARG A O 1
ATOM 1589 N N . GLN A 1 192 ? -24.880 5.217 7.191 1.00 84.88 192 GLN A N 1
ATOM 1590 C CA . GLN A 1 192 ? -25.149 6.461 6.482 1.00 84.88 192 GLN A CA 1
ATOM 1591 C C . GLN A 1 192 ? -25.688 6.150 5.081 1.00 84.88 192 GLN A C 1
ATOM 1593 O O . GLN A 1 192 ? -25.051 5.448 4.294 1.00 84.88 192 GLN A O 1
ATOM 1598 N N . SER A 1 193 ? -26.851 6.709 4.739 1.00 80.44 193 SER A N 1
ATOM 1599 C CA . SER A 1 193 ? -27.534 6.453 3.461 1.00 80.44 193 SER A CA 1
ATOM 1600 C C . SER A 1 193 ? -26.659 6.753 2.236 1.00 80.44 193 SER A C 1
ATOM 1602 O O . SER A 1 193 ? -26.688 5.997 1.263 1.00 80.44 193 SER A O 1
ATOM 1604 N N . LEU A 1 194 ? -25.823 7.794 2.325 1.00 84.12 194 LEU A N 1
ATOM 1605 C CA . LEU A 1 194 ? -24.884 8.229 1.284 1.00 84.12 194 LEU A CA 1
ATOM 1606 C C . LEU A 1 194 ? -23.820 7.175 0.926 1.00 84.12 194 LEU A C 1
ATOM 1608 O O . LEU A 1 194 ? -23.306 7.190 -0.189 1.00 84.12 194 LEU A O 1
ATOM 1612 N N . VAL A 1 195 ? -23.497 6.258 1.845 1.00 86.69 195 VAL A N 1
ATOM 1613 C CA . VAL A 1 195 ? -22.399 5.277 1.712 1.00 86.69 195 VAL A CA 1
ATOM 1614 C C . VAL A 1 195 ? -22.928 3.832 1.760 1.00 86.69 195 VAL A C 1
ATOM 1616 O O . VAL A 1 195 ? -22.175 2.866 1.855 1.00 86.69 195 VAL A O 1
ATOM 1619 N N . SER A 1 196 ? -24.245 3.655 1.635 1.00 85.19 196 SER A N 1
ATOM 1620 C CA . SER A 1 196 ? -24.922 2.348 1.695 1.00 85.19 196 SER A CA 1
ATOM 1621 C C . SER A 1 196 ? -24.413 1.336 0.653 1.00 85.19 196 SER A C 1
ATOM 1623 O O . SER A 1 196 ? -24.364 0.130 0.926 1.00 85.19 196 SER A O 1
ATOM 1625 N N . ASN A 1 197 ? -23.985 1.836 -0.511 1.00 90.12 197 ASN A N 1
ATOM 1626 C CA . ASN A 1 197 ? -23.464 1.060 -1.637 1.00 90.12 197 ASN A CA 1
ATOM 1627 C C . ASN A 1 197 ? -21.961 0.747 -1.562 1.00 90.12 197 ASN A C 1
ATOM 1629 O O . ASN A 1 197 ? -21.471 0.102 -2.483 1.00 90.12 197 ASN A O 1
ATOM 1633 N N . ALA A 1 198 ? -21.240 1.203 -0.534 1.00 92.62 198 ALA A N 1
ATOM 1634 C CA . ALA A 1 198 ? -19.812 0.928 -0.370 1.00 92.62 198 ALA A CA 1
ATOM 1635 C C . ALA A 1 198 ? -19.537 -0.524 0.080 1.00 92.62 198 ALA A C 1
ATOM 1637 O O . ALA A 1 198 ? -20.451 -1.200 0.575 1.00 92.62 198 ALA A O 1
ATOM 1638 N N . PRO A 1 199 ? -18.279 -1.001 -0.032 1.00 95.06 199 PRO A N 1
ATOM 1639 C CA . PRO A 1 199 ? -17.849 -2.270 0.547 1.00 95.06 199 PRO A CA 1
ATOM 1640 C C . PRO A 1 199 ? -18.230 -2.405 2.018 1.00 95.06 199 PRO A C 1
ATOM 1642 O O . PRO A 1 199 ? -18.154 -1.446 2.788 1.00 95.06 199 PRO A O 1
ATOM 1645 N N . GLN A 1 200 ? -18.628 -3.611 2.421 1.00 94.44 200 GLN A N 1
ATOM 1646 C CA . GLN A 1 200 ? -18.845 -3.894 3.835 1.00 94.44 200 GLN A CA 1
ATOM 1647 C C . GLN A 1 200 ? -17.498 -4.116 4.512 1.00 94.44 200 GLN A C 1
ATOM 1649 O O . GLN A 1 200 ? -16.665 -4.856 3.997 1.00 94.44 200 GLN A O 1
ATOM 1654 N N . VAL A 1 201 ? -17.311 -3.489 5.672 1.00 95.75 201 VAL A N 1
ATOM 1655 C CA . VAL A 1 201 ? -16.121 -3.665 6.502 1.00 95.75 201 VAL A CA 1
ATOM 1656 C C . VAL A 1 201 ? -16.520 -4.378 7.786 1.00 95.75 201 VAL A C 1
ATOM 1658 O O . VAL A 1 201 ? -17.501 -3.998 8.424 1.00 95.75 201 VAL A O 1
ATOM 1661 N N . LEU A 1 202 ? -15.770 -5.411 8.156 1.00 94.75 202 LEU A N 1
ATOM 1662 C CA . LEU A 1 202 ? -15.856 -6.082 9.449 1.00 94.75 202 LEU A CA 1
ATOM 1663 C C . LEU A 1 202 ? -14.527 -5.917 10.180 1.00 94.75 202 LEU A C 1
ATOM 1665 O O . LE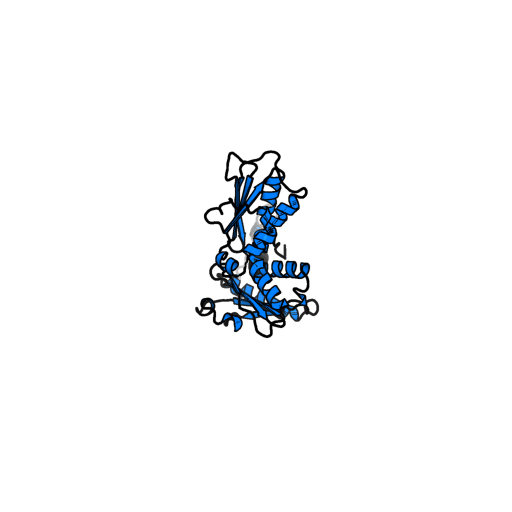U A 1 202 ? -13.465 -5.879 9.556 1.00 94.75 202 LEU A O 1
ATOM 1669 N N . TYR A 1 203 ? -14.588 -5.843 11.503 1.00 93.94 203 TYR A N 1
ATOM 1670 C CA . TYR A 1 203 ? -13.412 -5.690 12.345 1.00 93.94 203 TYR A CA 1
ATOM 1671 C C . TYR A 1 203 ? -13.477 -6.640 13.540 1.00 93.94 203 TYR A C 1
ATOM 1673 O O . TYR A 1 203 ? -14.467 -6.659 14.271 1.00 93.94 203 TYR A O 1
ATOM 1681 N N . SER A 1 204 ? -12.408 -7.410 13.742 1.00 89.94 204 SER A N 1
ATOM 1682 C CA . SER A 1 204 ? -12.222 -8.299 14.891 1.00 89.94 204 SER A CA 1
ATOM 1683 C C . SER A 1 204 ? -10.838 -8.087 15.502 1.00 89.94 204 SER A C 1
ATOM 1685 O O . SER A 1 204 ? -9.844 -7.961 14.791 1.00 89.94 204 SER A O 1
ATOM 1687 N N . THR A 1 205 ? -10.764 -8.050 16.833 1.00 83.38 205 THR A N 1
ATOM 1688 C CA . THR A 1 205 ? -9.516 -7.837 17.595 1.00 83.38 205 THR A CA 1
ATOM 1689 C C . THR A 1 205 ? -8.977 -9.078 18.285 1.00 83.38 205 THR A C 1
ATOM 1691 O O . THR A 1 205 ? -7.923 -9.002 18.910 1.00 83.38 205 THR A O 1
ATOM 1694 N N . LYS A 1 206 ? -9.741 -10.172 18.283 1.00 75.81 206 LYS A N 1
ATOM 1695 C CA . LYS A 1 206 ? -9.444 -11.357 19.096 1.00 75.81 206 LYS A CA 1
ATOM 1696 C C . LYS A 1 206 ? -9.424 -12.627 18.276 1.00 75.81 206 LYS A C 1
ATOM 1698 O O . LYS A 1 206 ? -8.519 -13.432 18.439 1.00 75.81 206 LYS A O 1
ATOM 1703 N N . GLU A 1 207 ? -10.437 -12.814 17.439 1.00 83.88 207 GLU A N 1
ATOM 1704 C CA . GLU A 1 207 ? -10.584 -14.048 16.681 1.00 83.88 207 GLU A CA 1
ATOM 1705 C C . GLU A 1 207 ? -10.389 -13.783 15.190 1.00 83.88 207 GLU A C 1
ATOM 1707 O O . GLU A 1 207 ? -11.045 -12.875 14.655 1.00 83.88 207 GLU A O 1
ATOM 1712 N N . PRO A 1 208 ? -9.522 -14.561 14.517 1.00 89.44 208 PRO A N 1
ATOM 1713 C CA . PRO A 1 208 ? -9.437 -14.529 13.069 1.00 89.44 208 PRO A CA 1
ATOM 1714 C C . PRO A 1 208 ? -10.776 -14.962 12.455 1.00 89.44 208 PRO A C 1
ATOM 1716 O O . PRO A 1 208 ? -11.427 -15.865 12.999 1.00 89.44 208 PRO A O 1
ATOM 1719 N N . PRO A 1 209 ? -11.187 -14.357 11.324 1.00 90.56 209 PRO A N 1
ATOM 1720 C CA . PRO A 1 209 ? -12.277 -14.874 10.504 1.00 90.56 209 PRO A CA 1
ATOM 1721 C C . PRO A 1 209 ? -12.086 -16.363 10.178 1.00 90.56 209 PRO A C 1
ATOM 1723 O O . PRO A 1 209 ? -10.954 -16.856 10.099 1.00 90.56 209 PRO A O 1
ATOM 1726 N N . LEU A 1 210 ? -13.192 -17.091 10.008 1.00 89.75 210 LEU A N 1
ATOM 1727 C CA . LEU A 1 210 ? -13.183 -18.549 9.824 1.00 89.75 210 LEU A CA 1
ATOM 1728 C C . LEU A 1 210 ? -12.357 -18.974 8.604 1.00 89.75 210 LEU A C 1
ATOM 1730 O O . LEU A 1 210 ? -11.702 -20.012 8.637 1.00 89.75 210 LEU A O 1
ATOM 1734 N N . GLU A 1 211 ? -12.346 -18.133 7.575 1.00 89.00 211 GLU A N 1
ATOM 1735 C CA . GLU A 1 211 ? -11.623 -18.293 6.317 1.00 89.00 211 GLU A CA 1
ATOM 1736 C C . GLU A 1 211 ? -10.108 -18.404 6.531 1.00 89.00 211 GLU A C 1
ATOM 1738 O O . GLU A 1 211 ? -9.437 -19.150 5.822 1.00 89.00 211 GLU A O 1
ATOM 1743 N N . ILE A 1 212 ? -9.566 -17.692 7.529 1.00 92.38 212 ILE A N 1
ATOM 1744 C CA . ILE A 1 212 ? -8.117 -17.615 7.772 1.00 92.38 212 ILE A CA 1
ATOM 1745 C C . ILE A 1 212 ? -7.672 -18.320 9.059 1.00 92.38 212 ILE A C 1
ATOM 1747 O O . ILE A 1 212 ? -6.477 -18.421 9.320 1.00 92.38 212 ILE A O 1
ATOM 1751 N N . ARG A 1 213 ? -8.602 -18.846 9.866 1.00 88.56 213 ARG A N 1
ATOM 1752 C CA . ARG A 1 213 ? -8.299 -19.492 11.158 1.00 88.56 213 ARG A CA 1
ATOM 1753 C C . ARG A 1 213 ? -7.331 -20.678 11.029 1.00 88.56 213 ARG A C 1
ATOM 1755 O O . ARG A 1 213 ? -6.563 -20.945 11.945 1.00 88.56 213 ARG A O 1
ATOM 1762 N N . ASN A 1 214 ? -7.340 -21.371 9.894 1.00 87.75 214 ASN A N 1
ATOM 1763 C CA . ASN A 1 214 ? -6.487 -22.542 9.673 1.00 87.75 214 ASN A CA 1
ATOM 1764 C C . ASN A 1 214 ? -5.037 -22.186 9.306 1.00 87.75 214 ASN A C 1
ATOM 1766 O O . ASN A 1 214 ? -4.182 -23.071 9.297 1.00 87.75 214 ASN A O 1
ATOM 1770 N N . PHE A 1 215 ? -4.743 -20.918 9.013 1.00 89.81 215 PHE A N 1
ATOM 1771 C CA . PHE A 1 215 ? -3.394 -20.494 8.654 1.00 89.81 215 PHE A CA 1
ATOM 1772 C C . PHE A 1 215 ? -2.482 -20.482 9.889 1.00 89.81 215 PHE A C 1
ATOM 1774 O O . PHE A 1 215 ? -2.874 -19.959 10.938 1.00 89.81 215 PHE A O 1
ATOM 1781 N N . PRO A 1 216 ? -1.264 -21.050 9.801 1.00 85.62 216 PRO A N 1
ATOM 1782 C CA . PRO A 1 216 ? -0.374 -21.190 10.952 1.00 85.62 216 PRO A CA 1
ATOM 1783 C C . PRO A 1 216 ? -0.033 -19.835 11.577 1.00 85.62 216 PRO A C 1
ATOM 1785 O O . PRO A 1 216 ? 0.013 -19.714 12.800 1.00 85.62 216 PRO A O 1
ATOM 1788 N N . GLU A 1 217 ? 0.099 -18.788 10.761 1.00 84.12 217 GLU A N 1
ATOM 1789 C CA . GLU A 1 217 ? 0.428 -17.437 11.214 1.00 84.12 217 GLU A CA 1
ATOM 1790 C C . GLU A 1 217 ? -0.655 -16.848 12.131 1.00 84.12 217 GLU A C 1
ATOM 1792 O O . GLU A 1 217 ? -0.345 -16.046 13.012 1.00 84.12 217 GLU A O 1
ATOM 1797 N N . GLN A 1 218 ? -1.910 -17.287 11.979 1.00 82.38 218 GLN A N 1
ATOM 1798 C CA . GLN A 1 218 ? -3.058 -16.808 12.756 1.00 82.38 218 GLN A CA 1
ATOM 1799 C C . GLN A 1 218 ? -3.211 -17.524 14.111 1.00 82.38 218 GLN A C 1
ATOM 1801 O O . GLN A 1 218 ? -3.876 -17.012 15.009 1.00 82.38 218 GLN A O 1
ATOM 1806 N N . ASN A 1 219 ? -2.564 -18.679 14.300 1.00 70.62 219 ASN A N 1
ATOM 1807 C CA . ASN A 1 219 ? -2.743 -19.537 15.479 1.00 70.62 219 ASN A CA 1
ATOM 1808 C C . ASN A 1 219 ? -1.829 -19.188 16.669 1.00 70.62 219 ASN A C 1
ATOM 1810 O O . ASN A 1 219 ? -1.973 -19.747 17.755 1.00 70.62 219 ASN A O 1
ATOM 1814 N N . HIS A 1 220 ? -0.895 -18.248 16.509 1.00 62.25 220 HIS A N 1
ATOM 1815 C CA . HIS A 1 220 ? 0.185 -18.010 17.476 1.00 62.25 220 HIS A CA 1
ATOM 1816 C C . HIS A 1 220 ? -0.124 -17.020 18.616 1.00 62.25 220 HIS A C 1
ATOM 1818 O O . HIS A 1 220 ? 0.796 -16.396 19.141 1.00 62.25 220 HIS A O 1
ATOM 1824 N N . GLY A 1 221 ? -1.389 -16.847 19.021 1.00 58.50 221 GLY A N 1
ATOM 1825 C CA . GLY A 1 221 ? -1.739 -15.949 20.139 1.00 58.50 221 GLY A CA 1
ATOM 1826 C C . GLY A 1 221 ? -1.272 -14.501 19.931 1.00 58.50 221 GLY A C 1
ATOM 1827 O O . GLY A 1 221 ? -1.018 -13.772 20.889 1.00 58.50 221 GLY A O 1
ATOM 1828 N N . GLN A 1 222 ? -1.089 -14.100 18.672 1.00 61.75 222 GLN A N 1
ATOM 1829 C CA . GLN A 1 222 ? -0.627 -12.770 18.315 1.00 61.75 222 GLN A CA 1
ATOM 1830 C C . GLN A 1 222 ? -1.800 -11.787 18.402 1.00 61.75 222 GLN A C 1
ATOM 1832 O O . GLN A 1 222 ? -2.902 -12.088 17.952 1.00 61.75 222 GLN A O 1
ATOM 1837 N N . ASP A 1 223 ? -1.544 -10.596 18.953 1.00 77.94 223 ASP A N 1
ATOM 1838 C CA . ASP A 1 223 ? -2.469 -9.454 18.970 1.00 77.94 223 ASP A CA 1
ATOM 1839 C C . ASP A 1 223 ? -2.684 -8.908 17.541 1.00 77.94 223 ASP A C 1
ATOM 1841 O O . ASP A 1 223 ? -2.177 -7.845 17.165 1.00 77.94 223 ASP A O 1
ATOM 1845 N N . PHE A 1 224 ? -3.397 -9.667 16.712 1.00 87.69 224 PHE A N 1
ATOM 1846 C CA . PHE A 1 224 ? -3.826 -9.224 15.396 1.00 87.69 224 PHE A CA 1
ATOM 1847 C C . PHE A 1 224 ? -5.120 -8.425 15.481 1.00 87.69 224 PHE A C 1
ATOM 1849 O O . PHE A 1 224 ? -6.027 -8.681 16.271 1.00 87.69 224 PHE A O 1
ATOM 1856 N N . SER A 1 225 ? -5.197 -7.430 14.614 1.00 91.25 225 SER A N 1
ATOM 1857 C CA . SER A 1 225 ? -6.423 -6.734 14.267 1.00 91.25 225 SER A CA 1
ATOM 1858 C C . SER A 1 225 ? -6.804 -7.170 12.862 1.00 91.25 225 SER A C 1
ATOM 1860 O O . SER A 1 225 ? -6.084 -6.870 11.911 1.00 91.25 225 SER A O 1
ATOM 1862 N N . HIS A 1 226 ? -7.907 -7.907 12.744 1.00 93.81 226 HIS A N 1
ATOM 1863 C CA . HIS A 1 226 ? -8.413 -8.404 11.471 1.00 93.81 226 HIS A CA 1
ATOM 1864 C C . HIS A 1 226 ? -9.429 -7.419 10.908 1.00 93.81 226 HIS A C 1
ATOM 1866 O O . HIS A 1 226 ? -10.473 -7.181 11.520 1.00 93.81 226 HIS A O 1
ATOM 1872 N N . ILE A 1 227 ? -9.134 -6.858 9.740 1.00 96.00 227 ILE A N 1
ATOM 1873 C CA . ILE A 1 227 ? -10.036 -5.985 8.992 1.00 96.00 227 ILE A CA 1
ATOM 1874 C C . ILE A 1 227 ? -10.452 -6.713 7.727 1.00 96.00 227 ILE A C 1
ATOM 1876 O O . ILE A 1 227 ? -9.610 -7.018 6.891 1.00 96.00 227 ILE A O 1
ATOM 1880 N N . THR A 1 228 ? -11.743 -6.975 7.574 1.00 97.19 228 THR A N 1
ATOM 1881 C CA . THR A 1 228 ? -12.288 -7.689 6.415 1.00 97.19 228 THR A CA 1
ATOM 1882 C C . THR A 1 228 ? -13.089 -6.734 5.548 1.00 97.19 228 THR A C 1
ATOM 1884 O O . THR A 1 228 ? -14.085 -6.183 6.007 1.00 97.19 228 THR A O 1
ATOM 1887 N N . PHE A 1 229 ? -12.681 -6.561 4.297 1.00 97.69 229 PHE A N 1
ATOM 1888 C CA . PHE A 1 229 ? -13.446 -5.895 3.252 1.00 97.69 229 PHE A CA 1
ATOM 1889 C C . PHE A 1 229 ? -14.189 -6.934 2.422 1.00 97.69 229 PHE A C 1
ATOM 1891 O O . PHE A 1 229 ? -13.583 -7.846 1.868 1.00 97.69 229 PHE A O 1
ATOM 1898 N N . ILE A 1 230 ? -15.498 -6.761 2.293 1.00 97.06 230 ILE A N 1
ATOM 1899 C CA . ILE A 1 230 ? -16.341 -7.569 1.419 1.00 97.06 230 ILE A CA 1
ATOM 1900 C C . ILE A 1 230 ? -16.691 -6.735 0.190 1.00 97.06 230 ILE A C 1
ATOM 1902 O O . ILE A 1 230 ? -17.396 -5.719 0.269 1.00 97.06 230 ILE A O 1
ATOM 1906 N N . LEU A 1 231 ? -16.194 -7.183 -0.957 1.00 97.62 231 LEU A N 1
ATOM 1907 C CA . LEU A 1 231 ? -16.411 -6.574 -2.256 1.00 97.62 231 LEU A CA 1
ATOM 1908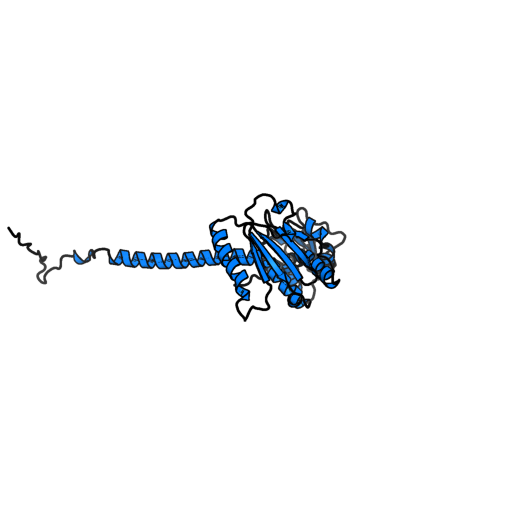 C C . LEU A 1 231 ? -17.518 -7.328 -2.994 1.00 97.62 231 LEU A C 1
ATOM 1910 O O . LEU A 1 231 ? -17.415 -8.526 -3.215 1.00 97.62 231 LEU A O 1
ATOM 1914 N N . PHE A 1 232 ? -18.559 -6.619 -3.412 1.00 96.81 232 PHE A N 1
ATOM 1915 C CA . PHE A 1 232 ? -19.623 -7.139 -4.269 1.00 96.81 232 PHE A CA 1
ATOM 1916 C C . PHE A 1 232 ? -19.348 -6.798 -5.741 1.00 96.81 232 PHE A C 1
ATOM 1918 O O . PHE A 1 232 ? -18.586 -5.862 -5.988 1.00 96.81 232 PHE A O 1
ATOM 1925 N N . PRO A 1 233 ? -20.032 -7.434 -6.715 1.00 96.38 233 PRO A N 1
ATOM 1926 C CA . PRO A 1 233 ? -19.799 -7.228 -8.152 1.00 96.38 233 PRO A CA 1
ATOM 1927 C C . PRO A 1 233 ? -19.766 -5.764 -8.597 1.00 96.38 233 PRO A C 1
ATOM 1929 O O . PRO A 1 233 ? -18.978 -5.368 -9.449 1.00 96.38 233 PRO A O 1
ATOM 1932 N N . ARG A 1 234 ? -20.563 -4.906 -7.952 1.00 95.12 234 ARG A N 1
ATOM 1933 C CA . ARG A 1 234 ? -20.573 -3.455 -8.197 1.00 95.12 234 ARG A CA 1
ATOM 1934 C C . ARG A 1 234 ? -19.219 -2.760 -7.964 1.00 95.12 234 ARG A C 1
ATOM 1936 O O . ARG A 1 234 ? -18.998 -1.699 -8.533 1.00 95.12 234 ARG A O 1
ATOM 1943 N N . HIS A 1 235 ? -18.340 -3.329 -7.137 1.00 96.25 235 HIS A N 1
ATOM 1944 C CA . HIS A 1 235 ? -17.015 -2.790 -6.803 1.00 96.25 235 HIS A CA 1
ATOM 1945 C C . HIS A 1 235 ? -15.912 -3.270 -7.754 1.00 96.25 235 HIS A C 1
ATOM 1947 O O . HIS A 1 235 ? -14.766 -2.861 -7.600 1.00 96.25 235 HIS A O 1
ATOM 1953 N N . PHE A 1 236 ? -16.225 -4.139 -8.715 1.00 96.19 236 PHE A N 1
ATOM 1954 C CA . PHE A 1 236 ? -15.263 -4.655 -9.693 1.00 96.19 236 PHE A CA 1
ATOM 1955 C C . PHE A 1 236 ? -15.928 -4.955 -11.049 1.00 96.19 236 PHE A C 1
ATOM 1957 O O . PHE A 1 236 ? -15.497 -5.837 -11.783 1.00 96.19 236 PHE A O 1
ATOM 1964 N N . LYS A 1 237 ? -16.986 -4.203 -11.384 1.00 94.12 237 LYS A N 1
ATOM 1965 C CA . LYS A 1 237 ? -17.852 -4.441 -12.554 1.00 94.12 237 LYS A CA 1
ATOM 1966 C C . LYS A 1 237 ? -17.154 -4.245 -13.909 1.00 94.12 237 LYS A C 1
ATOM 1968 O O . LYS A 1 237 ? -17.543 -4.864 -14.889 1.00 94.12 237 LYS A O 1
ATOM 1973 N N . ASP A 1 238 ? -16.175 -3.350 -13.965 1.00 95.88 238 ASP A N 1
ATOM 1974 C CA . ASP A 1 238 ? -15.439 -2.951 -15.164 1.00 95.88 238 ASP A CA 1
ATOM 1975 C C . ASP A 1 238 ? -13.979 -2.660 -14.788 1.00 95.88 238 ASP A C 1
ATOM 1977 O O . ASP A 1 238 ? -13.663 -2.505 -13.605 1.00 95.88 238 ASP A O 1
ATOM 1981 N N . GLU A 1 239 ? -13.093 -2.586 -15.780 1.00 94.75 239 GLU A N 1
ATOM 1982 C CA . GLU A 1 239 ? -11.652 -2.418 -15.555 1.00 94.75 239 GLU A CA 1
ATOM 1983 C C . GLU A 1 239 ? -11.291 -1.104 -14.840 1.00 94.75 239 GLU A C 1
ATOM 1985 O O . GLU A 1 239 ? -10.389 -1.094 -14.000 1.00 94.75 239 GLU A O 1
ATOM 1990 N N . GLU A 1 240 ? -12.025 -0.011 -15.071 1.00 96.50 240 GLU A N 1
ATOM 1991 C CA . GLU A 1 240 ? -11.795 1.261 -14.374 1.00 96.50 240 GLU A CA 1
ATOM 1992 C C . GLU A 1 240 ? -12.167 1.139 -12.889 1.00 96.50 240 GLU A C 1
ATOM 1994 O O . GLU A 1 240 ? -11.419 1.563 -11.998 1.00 96.50 240 GLU A O 1
ATOM 1999 N N . THR A 1 241 ? -13.309 0.510 -12.600 1.00 96.06 241 THR A N 1
ATOM 2000 C CA . THR A 1 241 ? -13.744 0.252 -11.223 1.00 96.06 241 THR A CA 1
ATOM 2001 C C . THR A 1 241 ? -12.800 -0.730 -10.521 1.00 96.06 241 THR A C 1
ATOM 2003 O O . THR A 1 241 ? -12.395 -0.469 -9.387 1.00 96.06 241 THR A O 1
ATOM 2006 N N . LYS A 1 242 ? -12.381 -1.817 -11.188 1.00 96.44 242 LYS A N 1
ATOM 2007 C CA . LYS A 1 242 ? -11.366 -2.757 -10.673 1.00 96.44 242 LYS A CA 1
ATOM 2008 C C . LYS A 1 242 ? -10.075 -2.023 -10.333 1.00 96.44 242 LYS A C 1
ATOM 2010 O O . LYS A 1 242 ? -9.543 -2.199 -9.236 1.00 96.44 242 LYS A O 1
ATOM 2015 N N . TYR A 1 243 ? -9.600 -1.159 -11.232 1.00 95.75 243 TYR A N 1
ATOM 2016 C CA . TYR A 1 243 ? -8.395 -0.368 -11.013 1.00 95.75 243 TYR A CA 1
ATOM 2017 C C . TYR A 1 243 ? -8.503 0.480 -9.742 1.00 95.75 243 TYR A C 1
ATOM 2019 O O . TYR A 1 243 ? -7.641 0.376 -8.866 1.00 95.75 243 TYR A O 1
ATOM 2027 N N . LYS A 1 244 ? -9.580 1.265 -9.606 1.00 95.88 244 LYS A N 1
ATOM 2028 C CA . LYS A 1 244 ? -9.814 2.135 -8.440 1.00 95.88 244 LYS A CA 1
ATOM 2029 C C . LYS A 1 244 ? -9.927 1.338 -7.142 1.00 95.88 244 LYS A C 1
ATOM 2031 O O . LYS A 1 244 ? -9.287 1.701 -6.156 1.00 95.88 244 LYS A O 1
ATOM 2036 N N . THR A 1 245 ? -10.693 0.249 -7.149 1.00 96.69 245 THR A N 1
ATOM 2037 C CA . THR A 1 245 ? -10.908 -0.600 -5.972 1.00 96.69 245 THR A CA 1
ATOM 2038 C C . THR A 1 245 ? -9.602 -1.223 -5.493 1.00 96.69 245 THR A C 1
ATOM 2040 O O . THR A 1 245 ? -9.272 -1.101 -4.315 1.00 96.69 245 THR A O 1
ATOM 2043 N N . VAL A 1 246 ? -8.815 -1.824 -6.390 1.00 96.44 246 VAL A N 1
ATOM 2044 C CA . VAL A 1 246 ? -7.527 -2.433 -6.018 1.00 96.44 246 VAL A CA 1
ATOM 2045 C C . VAL A 1 246 ? -6.562 -1.379 -5.475 1.00 96.44 246 VAL A C 1
ATOM 2047 O O . VAL A 1 246 ? -5.975 -1.586 -4.415 1.00 96.44 246 VAL A O 1
ATOM 2050 N N . SER A 1 247 ? -6.446 -0.226 -6.139 1.00 96.31 247 SER A N 1
ATOM 2051 C CA . SER A 1 247 ? -5.557 0.857 -5.698 1.00 96.31 247 SER A CA 1
ATOM 2052 C C . SER A 1 247 ? -5.933 1.393 -4.309 1.00 96.31 247 SER A C 1
ATOM 2054 O O . SER A 1 247 ? -5.056 1.628 -3.482 1.00 96.31 247 SER A O 1
ATOM 2056 N N . GLN A 1 248 ? -7.228 1.536 -4.004 1.00 95.81 248 GLN A N 1
ATOM 2057 C CA . GLN A 1 248 ? -7.683 1.972 -2.677 1.00 95.81 248 GLN A CA 1
ATOM 2058 C C . GLN A 1 248 ? -7.460 0.908 -1.599 1.00 95.81 248 GLN A C 1
ATOM 2060 O O . GLN A 1 248 ? -7.007 1.232 -0.501 1.00 95.81 248 GLN A O 1
ATOM 2065 N N . ILE A 1 249 ? -7.755 -0.358 -1.906 1.00 96.69 249 ILE A N 1
ATOM 2066 C CA . ILE A 1 249 ? -7.598 -1.466 -0.959 1.00 96.69 249 ILE A CA 1
ATOM 2067 C C . ILE A 1 249 ? -6.128 -1.666 -0.606 1.00 96.69 249 ILE A C 1
ATOM 2069 O O . ILE A 1 249 ? -5.800 -1.731 0.574 1.00 96.69 249 ILE A O 1
ATOM 2073 N N . GLN A 1 250 ? -5.229 -1.694 -1.592 1.00 95.12 250 GLN A N 1
ATOM 2074 C CA . GLN A 1 250 ? -3.792 -1.849 -1.339 1.00 95.12 250 GLN A CA 1
ATOM 2075 C C . GLN A 1 250 ? -3.235 -0.735 -0.436 1.00 95.12 250 GLN A C 1
ATOM 2077 O O . GLN A 1 250 ? -2.350 -0.977 0.383 1.00 95.12 250 GLN A O 1
ATOM 2082 N N . LEU A 1 251 ? -3.776 0.482 -0.536 1.00 95.88 251 LEU A N 1
ATOM 2083 C CA . LEU A 1 251 ? -3.361 1.616 0.290 1.00 95.88 251 LEU A CA 1
ATOM 2084 C C . LEU A 1 251 ? -4.051 1.680 1.656 1.00 95.88 251 LEU A C 1
ATOM 2086 O O . LEU A 1 251 ? -3.633 2.488 2.487 1.00 95.88 251 LEU A O 1
ATOM 2090 N N . PHE A 1 252 ? -5.068 0.855 1.926 1.00 96.44 252 PHE A N 1
ATOM 2091 C CA . PHE A 1 252 ? -5.894 0.954 3.133 1.00 96.44 252 PHE A CA 1
ATOM 2092 C C . PHE A 1 252 ? -5.070 0.954 4.424 1.00 96.44 252 PHE A C 1
ATOM 2094 O O . PHE A 1 252 ? -5.254 1.817 5.284 1.00 96.44 252 PHE A O 1
ATOM 2101 N N . ARG A 1 253 ? -4.123 0.021 4.562 1.00 94.75 253 ARG A N 1
ATOM 2102 C CA . ARG A 1 253 ? -3.280 -0.070 5.761 1.00 94.75 253 ARG A CA 1
ATOM 2103 C C . ARG A 1 253 ? -2.454 1.202 5.955 1.00 94.75 253 ARG A C 1
ATOM 2105 O O . ARG A 1 253 ? -2.381 1.744 7.059 1.00 94.75 253 ARG A O 1
ATOM 2112 N N . ASN A 1 254 ? -1.861 1.717 4.880 1.00 94.94 254 ASN A N 1
ATOM 2113 C CA . ASN A 1 254 ? -1.071 2.947 4.922 1.00 94.94 254 ASN A CA 1
ATOM 2114 C C . ASN A 1 254 ? -1.953 4.165 5.218 1.00 94.94 254 ASN A C 1
ATOM 2116 O O . ASN A 1 254 ? -1.574 4.999 6.039 1.00 94.94 254 ASN A O 1
ATOM 2120 N N . TYR A 1 255 ? -3.159 4.212 4.651 1.00 96.25 255 TYR A N 1
ATOM 2121 C CA . TYR A 1 255 ? -4.181 5.212 4.949 1.00 96.25 255 TYR A CA 1
ATOM 2122 C C . TYR A 1 255 ? -4.558 5.203 6.437 1.00 96.25 255 TYR A C 1
ATOM 2124 O O . TYR A 1 255 ? -4.522 6.248 7.087 1.00 96.25 255 TYR A O 1
ATOM 2132 N N . LEU A 1 256 ? -4.842 4.029 7.010 1.00 95.25 256 LEU A N 1
ATOM 2133 C CA . LEU A 1 256 ? -5.205 3.884 8.419 1.00 95.25 256 LEU A CA 1
ATOM 2134 C C . LEU A 1 256 ? -4.085 4.399 9.333 1.00 95.25 256 LEU A C 1
ATOM 2136 O O . LEU A 1 256 ? -4.311 5.269 10.175 1.00 95.25 256 LEU A O 1
ATOM 2140 N N . HIS A 1 257 ? -2.851 3.927 9.135 1.00 94.12 257 HIS A N 1
ATOM 2141 C CA . HIS A 1 257 ? -1.712 4.362 9.949 1.00 94.12 257 HIS A CA 1
ATOM 2142 C C . HIS A 1 257 ? -1.316 5.825 9.721 1.00 94.12 257 HIS A C 1
ATOM 2144 O O . HIS A 1 257 ? -0.747 6.439 10.629 1.00 94.12 257 HIS A O 1
ATOM 2150 N N . TYR A 1 258 ? -1.561 6.381 8.535 1.00 96.00 258 TYR A N 1
ATOM 2151 C CA . TYR A 1 258 ? -1.373 7.803 8.254 1.00 96.00 258 TYR A CA 1
ATOM 2152 C C . TYR A 1 258 ? -2.362 8.643 9.070 1.00 96.00 258 TYR A C 1
ATOM 2154 O O . TYR A 1 258 ? -1.944 9.519 9.828 1.00 96.00 258 TYR A O 1
ATOM 2162 N N . HIS A 1 259 ? -3.655 8.313 9.017 1.00 96.31 259 HIS A N 1
ATOM 2163 C CA . HIS A 1 259 ? -4.698 9.069 9.721 1.00 96.31 259 HIS A CA 1
ATOM 2164 C C . HIS A 1 259 ? -4.651 8.929 11.239 1.00 96.31 259 HIS A C 1
ATOM 2166 O O . HIS A 1 259 ? -4.952 9.893 11.948 1.00 96.31 259 HIS A O 1
ATOM 2172 N N . ILE A 1 260 ? -4.187 7.789 11.758 1.00 95.12 260 ILE A N 1
ATOM 2173 C CA . ILE A 1 260 ? -3.880 7.650 13.187 1.00 95.12 260 ILE A CA 1
ATOM 2174 C C . ILE A 1 260 ? -2.791 8.656 13.593 1.00 95.12 260 ILE A C 1
ATOM 2176 O O . ILE A 1 260 ? -2.971 9.409 14.553 1.00 95.12 260 ILE A O 1
ATOM 2180 N N . LYS A 1 261 ? -1.689 8.748 12.833 1.00 95.31 261 LYS A N 1
ATOM 2181 C CA . LYS A 1 261 ? -0.613 9.719 13.112 1.00 95.31 261 LYS A CA 1
ATOM 2182 C C . LYS A 1 261 ? -1.098 11.167 12.986 1.00 95.31 261 LYS A C 1
ATOM 2184 O O . LYS A 1 261 ? -0.788 11.983 13.855 1.00 95.31 261 LYS A O 1
ATOM 2189 N N . CYS A 1 262 ? -1.895 11.487 11.967 1.00 96.19 262 CYS A N 1
ATOM 2190 C CA . CYS A 1 262 ? -2.501 12.814 11.817 1.00 96.19 262 CYS A CA 1
ATOM 2191 C C . CYS A 1 262 ? -3.421 13.165 12.995 1.00 96.19 262 CYS A C 1
ATOM 2193 O O . CYS A 1 262 ? -3.371 14.288 13.499 1.00 96.19 262 CYS A O 1
ATOM 2195 N N . SER A 1 263 ? -4.202 12.203 13.490 1.00 96.00 263 SER A N 1
ATOM 2196 C CA . SER A 1 263 ? -5.072 12.395 14.656 1.00 96.00 263 SER A CA 1
ATOM 2197 C C . SER A 1 263 ? -4.272 12.663 15.925 1.00 96.00 263 SER A C 1
ATOM 2199 O O . SER A 1 263 ? -4.599 13.594 16.663 1.00 96.00 263 SER A O 1
ATOM 2201 N N . LYS A 1 264 ? -3.166 11.937 16.150 1.00 94.38 264 LYS A N 1
ATOM 2202 C CA . LYS A 1 264 ? -2.237 12.244 17.251 1.00 94.38 264 LYS A CA 1
ATOM 2203 C C . LYS A 1 264 ? -1.698 13.672 17.144 1.00 94.38 264 LYS A C 1
ATOM 2205 O O . LYS A 1 264 ? -1.742 14.419 18.120 1.00 94.38 264 LYS A O 1
ATOM 2210 N N . ALA A 1 265 ? -1.241 14.086 15.960 1.00 96.44 265 ALA A N 1
ATOM 2211 C CA . ALA A 1 265 ? -0.740 15.443 15.733 1.00 96.44 265 ALA A CA 1
ATOM 2212 C C . ALA A 1 265 ? -1.814 16.517 15.998 1.00 96.44 265 ALA A C 1
ATOM 2214 O O . ALA A 1 265 ? -1.532 17.539 16.633 1.00 96.44 265 ALA A O 1
ATOM 2215 N N . TYR A 1 266 ? -3.058 16.266 15.582 1.00 96.38 266 TYR A N 1
ATOM 2216 C CA . TYR A 1 266 ? -4.191 17.144 15.865 1.00 96.38 266 TYR A CA 1
ATOM 2217 C C . TYR A 1 266 ? -4.479 17.251 17.369 1.00 96.38 266 TYR A C 1
ATOM 2219 O O . TYR A 1 266 ? -4.600 18.359 17.898 1.00 96.38 266 TYR A O 1
ATOM 2227 N N . ILE A 1 267 ? -4.507 16.126 18.088 1.00 95.75 267 ILE A N 1
ATOM 2228 C CA . ILE A 1 267 ? -4.681 16.109 19.546 1.00 95.75 267 ILE A CA 1
ATOM 2229 C C . ILE A 1 267 ? -3.546 16.873 20.238 1.00 95.75 267 ILE A C 1
ATOM 2231 O O . ILE A 1 267 ? -3.820 17.696 21.111 1.00 95.75 267 ILE A O 1
ATOM 2235 N N . HIS A 1 268 ? -2.291 16.708 19.808 1.00 96.12 268 HIS A N 1
ATOM 2236 C CA . HIS A 1 268 ? -1.174 17.500 20.332 1.00 96.12 268 HIS A CA 1
ATOM 2237 C C . HIS A 1 268 ? -1.369 19.006 20.127 1.00 96.12 268 HIS A C 1
ATOM 2239 O O . HIS A 1 268 ? -1.097 19.784 21.041 1.00 96.12 268 HIS A O 1
ATOM 2245 N N . SER A 1 269 ? -1.877 19.434 18.968 1.00 97.56 269 SER A N 1
ATOM 2246 C CA . SER A 1 269 ? -2.212 20.844 18.725 1.00 97.56 269 SER A CA 1
ATOM 2247 C C . SER A 1 269 ? -3.276 21.356 19.709 1.00 97.56 269 SER A C 1
ATOM 2249 O O . SER A 1 269 ? -3.104 22.401 20.341 1.00 97.56 269 SER A O 1
ATOM 2251 N N . ARG A 1 270 ? -4.342 20.575 19.936 1.00 97.62 270 ARG A N 1
ATOM 2252 C CA . ARG A 1 270 ? -5.407 20.910 20.899 1.00 97.62 270 ARG A CA 1
ATOM 2253 C C . ARG A 1 270 ? -4.891 20.982 22.338 1.00 97.62 270 ARG A C 1
ATOM 2255 O O . ARG A 1 270 ? -5.249 21.910 23.062 1.00 97.62 270 ARG A O 1
ATOM 2262 N N . LEU A 1 271 ? -4.028 20.047 22.735 1.00 97.62 271 LEU A N 1
ATOM 2263 C CA . LEU A 1 271 ? -3.391 20.040 24.052 1.00 97.62 271 LEU A CA 1
ATOM 2264 C C . LEU A 1 271 ? -2.515 21.280 24.255 1.00 97.62 271 LEU A C 1
ATOM 2266 O O . LEU A 1 271 ? -2.637 21.935 25.287 1.00 97.62 271 LEU A O 1
ATOM 2270 N N . ARG A 1 272 ? -1.699 21.664 23.263 1.00 97.62 272 ARG A N 1
ATOM 2271 C CA . ARG A 1 272 ? -0.891 22.896 23.332 1.00 97.62 272 ARG A CA 1
ATOM 2272 C C . ARG A 1 272 ? -1.765 24.131 23.522 1.00 97.62 272 ARG A C 1
ATOM 2274 O O . ARG A 1 272 ? -1.484 24.932 24.408 1.00 97.62 272 ARG A O 1
ATOM 2281 N N . ASN A 1 273 ? -2.851 24.254 22.759 1.00 97.50 273 ASN A N 1
ATOM 2282 C CA . ASN A 1 273 ? -3.777 25.381 22.897 1.00 97.50 273 ASN A CA 1
ATOM 2283 C C . ASN A 1 273 ? -4.389 25.443 24.302 1.00 97.50 273 ASN A C 1
ATOM 2285 O O . ASN A 1 273 ? -4.422 26.511 24.912 1.00 97.50 273 ASN A O 1
ATOM 2289 N N . ARG A 1 274 ? -4.796 24.295 24.856 1.00 97.62 274 ARG A N 1
ATOM 2290 C CA . ARG A 1 274 ? -5.330 24.229 26.221 1.00 97.62 274 ARG A CA 1
ATOM 2291 C C . ARG A 1 274 ? -4.282 24.593 27.277 1.00 97.62 274 ARG A C 1
ATOM 2293 O O . ARG A 1 274 ? -4.592 25.316 28.218 1.00 97.62 274 ARG A O 1
ATOM 2300 N N . VAL A 1 275 ? -3.038 24.140 27.124 1.00 98.25 275 VAL A N 1
ATOM 2301 C CA . VAL A 1 275 ? -1.940 24.504 28.035 1.00 98.25 275 VAL A CA 1
ATOM 2302 C C . VAL A 1 275 ? -1.664 26.008 27.980 1.00 98.25 275 VAL A C 1
ATOM 2304 O O . VAL A 1 275 ? -1.503 2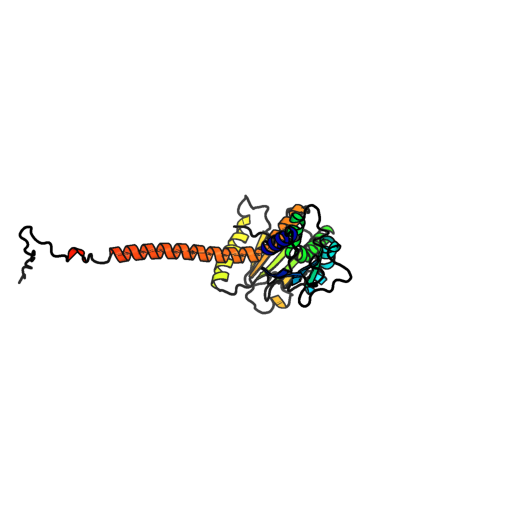6.633 29.024 1.00 98.25 275 VAL A O 1
ATOM 2307 N N . VAL A 1 276 ? -1.692 26.620 26.793 1.00 97.88 276 VAL A N 1
ATOM 2308 C CA . VAL A 1 276 ? -1.570 28.080 26.643 1.00 97.88 276 VAL A CA 1
ATOM 2309 C C . VAL A 1 276 ? -2.691 28.814 27.388 1.00 97.88 276 VAL A C 1
ATOM 2311 O O . VAL A 1 276 ? -2.430 29.827 28.037 1.00 97.88 276 VAL A O 1
ATOM 2314 N N . GLU A 1 277 ? -3.927 28.311 27.347 1.00 97.19 277 GLU A N 1
ATOM 2315 C CA . GLU A 1 277 ? -5.034 28.863 28.142 1.00 97.19 277 GLU A CA 1
ATOM 2316 C C . GLU A 1 277 ? -4.775 28.750 29.649 1.00 97.19 277 GLU A C 1
ATOM 2318 O O . GLU A 1 277 ? -4.938 29.737 30.369 1.00 97.19 277 GLU A O 1
ATOM 2323 N N . PHE A 1 278 ? -4.314 27.595 30.133 1.00 97.31 278 PHE A N 1
ATOM 2324 C CA . PHE A 1 278 ? -3.987 27.418 31.551 1.00 97.31 278 PHE A CA 1
ATOM 2325 C C . PHE A 1 278 ? -2.846 28.326 32.010 1.00 97.31 278 PHE A C 1
ATOM 2327 O O . PHE A 1 278 ? -2.942 28.928 33.078 1.00 97.31 278 PHE A O 1
ATOM 2334 N N . ILE A 1 279 ? -1.813 28.515 31.186 1.00 97.06 279 ILE A N 1
ATOM 2335 C CA . ILE A 1 279 ? -0.723 29.457 31.471 1.00 97.06 279 ILE A CA 1
ATOM 2336 C C . ILE A 1 279 ? -1.262 30.889 31.581 1.00 97.06 279 ILE A C 1
ATOM 2338 O O . ILE A 1 279 ? -0.846 31.629 32.471 1.00 97.06 279 ILE A O 1
ATOM 2342 N N . LYS A 1 280 ? -2.217 31.293 30.728 1.00 95.62 280 LYS A N 1
ATOM 2343 C CA . LYS A 1 280 ? -2.864 32.614 30.835 1.00 95.62 280 LYS A CA 1
ATOM 2344 C C . LYS A 1 280 ? -3.611 32.767 32.159 1.00 95.62 280 LYS A C 1
ATOM 2346 O O . LYS A 1 280 ? -3.489 33.812 32.790 1.00 95.62 280 LYS A O 1
ATOM 2351 N N . VAL A 1 281 ? -4.357 31.747 32.587 1.00 96.38 281 VAL A N 1
ATOM 2352 C CA . VAL A 1 281 ? -5.058 31.758 33.884 1.00 96.38 281 VAL A CA 1
ATOM 2353 C C . VAL A 1 281 ? -4.061 31.854 35.039 1.00 96.38 281 VAL A C 1
ATOM 2355 O O . VAL A 1 281 ? -4.231 32.695 35.916 1.00 96.38 281 VAL A O 1
ATOM 2358 N N . LEU A 1 282 ? -2.982 31.070 35.001 1.00 95.69 282 LEU A N 1
ATOM 2359 C CA . LEU A 1 282 ? -1.934 31.091 36.022 1.00 95.69 282 LEU A CA 1
ATOM 2360 C C . LEU A 1 282 ? -1.245 32.459 36.091 1.00 95.69 282 LEU A C 1
ATOM 2362 O O . LEU A 1 282 ? -1.058 33.002 37.174 1.00 95.69 282 LEU A O 1
ATOM 2366 N N . ASN A 1 283 ? -0.922 33.058 34.943 1.00 93.00 283 ASN A N 1
ATOM 2367 C CA . ASN A 1 283 ? -0.322 34.389 34.897 1.00 93.00 283 ASN A CA 1
ATOM 2368 C C . ASN A 1 283 ? -1.264 35.479 35.425 1.00 93.00 283 ASN A C 1
ATOM 2370 O O . ASN A 1 283 ? -0.781 36.394 36.077 1.00 93.00 283 ASN A O 1
ATOM 2374 N N . ARG A 1 284 ? -2.584 35.370 35.213 1.00 92.19 284 ARG A N 1
ATOM 2375 C CA . ARG A 1 284 ? -3.571 36.282 35.828 1.00 92.19 284 ARG A CA 1
ATOM 2376 C C . ARG A 1 284 ? -3.684 36.112 37.342 1.00 92.19 284 ARG A C 1
ATOM 2378 O O . ARG A 1 284 ? -4.079 37.047 38.021 1.00 92.19 284 ARG A O 1
ATOM 2385 N N . ALA A 1 285 ? -3.383 34.923 37.859 1.00 92.81 285 ALA A N 1
ATOM 2386 C CA . ALA A 1 285 ? -3.387 34.652 39.292 1.00 92.81 285 ALA A CA 1
ATOM 2387 C C . ALA A 1 285 ? -2.099 35.117 39.994 1.00 92.81 285 ALA A C 1
ATOM 2389 O O . ALA A 1 285 ? -2.050 35.125 41.225 1.00 92.81 285 ALA A O 1
ATOM 2390 N N . LYS A 1 286 ? -1.050 35.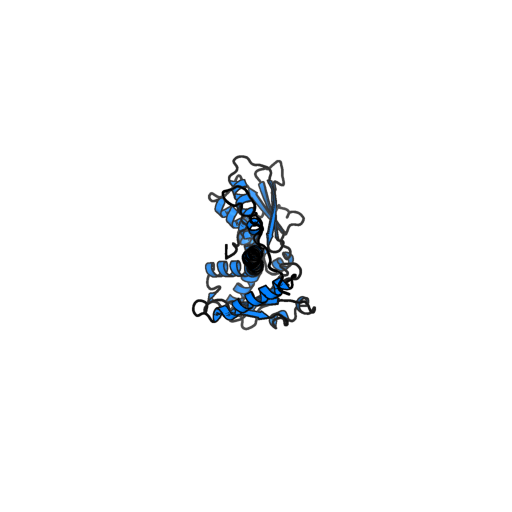499 39.247 1.00 89.31 286 LYS A N 1
ATOM 2391 C CA . LYS A 1 286 ? 0.147 36.095 39.847 1.00 89.31 286 LYS A CA 1
ATOM 2392 C C . LYS A 1 286 ? -0.216 37.479 40.399 1.00 89.31 286 LYS A C 1
ATOM 2394 O O . LYS A 1 286 ? -0.807 38.266 39.665 1.00 89.31 286 LYS A O 1
ATOM 2399 N N . PRO A 1 287 ? 0.139 37.793 41.658 1.00 84.25 287 PRO A N 1
ATOM 2400 C CA . PRO A 1 287 ? -0.055 39.134 42.187 1.00 84.25 287 PRO A CA 1
ATOM 2401 C C . PRO A 1 287 ? 0.727 40.135 41.337 1.00 84.25 287 PRO A C 1
ATOM 2403 O O . PRO A 1 287 ? 1.910 39.917 41.064 1.00 84.25 287 PRO A O 1
ATOM 2406 N N . ASP A 1 288 ? 0.084 41.234 40.951 1.00 74.31 288 ASP A N 1
ATOM 2407 C CA . ASP A 1 288 ? 0.747 42.342 40.273 1.00 74.31 288 ASP A CA 1
ATOM 2408 C C . ASP A 1 288 ? 1.838 42.918 41.187 1.00 74.31 288 ASP A C 1
ATOM 2410 O O . ASP A 1 288 ? 1.557 43.688 42.109 1.00 74.31 288 ASP A O 1
ATOM 2414 N N . THR A 1 289 ? 3.105 42.594 40.926 1.00 61.97 289 THR A N 1
ATOM 2415 C CA . THR A 1 289 ? 4.257 43.207 41.613 1.00 61.97 289 THR A CA 1
ATOM 2416 C C . THR A 1 289 ? 4.344 44.717 41.368 1.00 61.97 289 THR A C 1
ATOM 2418 O O . THR A 1 289 ? 5.005 45.427 42.120 1.00 61.97 289 THR A O 1
ATOM 2421 N N . SER A 1 290 ? 3.616 45.243 40.378 1.00 56.34 290 SER A N 1
ATOM 2422 C CA . SER A 1 290 ? 3.452 46.678 40.117 1.00 56.34 290 SER A CA 1
ATOM 2423 C C . SER A 1 290 ? 2.576 47.401 41.149 1.00 56.34 290 SER A C 1
ATOM 2425 O O . SER A 1 290 ? 2.697 48.616 41.297 1.00 56.34 290 SER A O 1
ATOM 2427 N N . SER A 1 291 ? 1.743 46.690 41.916 1.00 53.25 291 SER A N 1
ATOM 2428 C CA . SER A 1 291 ? 0.957 47.288 43.008 1.00 53.25 291 SER A CA 1
ATOM 2429 C C . SER A 1 291 ? 1.781 47.573 44.277 1.00 53.25 291 SER A C 1
ATOM 2431 O O . SER A 1 291 ? 1.315 48.293 45.159 1.00 53.25 291 SER A O 1
ATOM 2433 N N . GLN A 1 292 ? 3.027 47.082 44.338 1.00 52.50 292 GLN A N 1
ATOM 2434 C CA . GLN A 1 292 ? 4.023 47.422 45.364 1.00 52.50 292 GLN A CA 1
ATOM 2435 C C . GLN A 1 292 ? 4.995 48.535 44.940 1.00 52.50 292 GLN A C 1
ATOM 2437 O O . GLN A 1 292 ? 5.896 48.876 45.704 1.00 52.50 292 GLN A O 1
ATOM 2442 N N . ALA A 1 293 ? 4.833 49.141 43.758 1.00 54.44 293 ALA A N 1
ATOM 2443 C CA . ALA A 1 293 ? 5.507 50.404 43.482 1.00 54.44 293 ALA A CA 1
ATOM 2444 C C . ALA A 1 293 ? 4.827 51.487 44.332 1.00 54.44 293 ALA A C 1
ATOM 2446 O O . ALA A 1 293 ? 3.697 51.892 44.051 1.00 54.44 293 ALA A O 1
ATOM 2447 N N . GLU A 1 294 ? 5.488 51.901 45.416 1.00 56.00 294 GLU A N 1
ATOM 2448 C CA . GLU A 1 294 ? 5.002 52.922 46.343 1.00 56.00 294 GLU A CA 1
ATOM 2449 C C . GLU A 1 294 ? 4.486 54.144 45.566 1.00 56.00 294 GLU A C 1
ATOM 2451 O O . GLU A 1 294 ? 5.252 54.877 44.933 1.00 56.00 294 GLU A O 1
ATOM 2456 N N . LYS A 1 295 ? 3.168 54.378 45.605 1.00 60.97 295 LYS A N 1
ATOM 2457 C CA . LYS A 1 295 ? 2.571 55.577 45.012 1.00 60.97 295 LYS A CA 1
ATOM 2458 C C . LYS A 1 295 ? 3.121 56.793 45.764 1.00 60.97 295 LYS A C 1
ATOM 2460 O O . LYS A 1 295 ? 2.771 57.027 46.922 1.00 60.97 295 LYS A O 1
ATOM 2465 N N . LYS A 1 296 ? 4.018 57.553 45.127 1.00 58.34 296 LYS A N 1
ATOM 2466 C CA . LYS A 1 296 ? 4.499 58.838 45.650 1.00 58.34 296 LYS A CA 1
ATOM 2467 C C . LYS A 1 296 ? 3.367 59.859 45.594 1.00 58.34 296 LYS A C 1
ATOM 2469 O O . LYS A 1 296 ? 2.670 59.966 44.587 1.00 58.34 296 LYS A O 1
ATOM 2474 N N . LEU A 1 297 ? 3.202 60.625 46.667 1.00 59.56 297 LEU A N 1
ATOM 2475 C CA . LEU A 1 297 ? 2.370 61.827 46.644 1.00 59.56 297 LEU A CA 1
ATOM 2476 C C . LEU A 1 297 ? 3.043 62.889 45.757 1.00 59.56 297 LEU A C 1
ATOM 2478 O O . LEU A 1 297 ? 4.264 62.875 45.598 1.00 59.56 297 LEU A O 1
ATOM 2482 N N . ALA A 1 298 ? 2.273 63.844 45.223 1.00 55.19 298 ALA A N 1
ATOM 2483 C CA . ALA A 1 298 ? 2.782 64.921 44.357 1.00 55.19 298 ALA A CA 1
ATOM 2484 C C . ALA A 1 298 ? 3.911 65.771 44.995 1.00 55.19 298 ALA A C 1
ATOM 2486 O O . ALA A 1 298 ? 4.647 66.448 44.289 1.00 55.19 298 ALA A O 1
ATOM 2487 N N . SER A 1 299 ? 4.092 65.695 46.319 1.00 62.03 299 SER A N 1
ATOM 2488 C CA . SER A 1 299 ? 5.184 66.319 47.082 1.00 62.03 299 SER A CA 1
ATOM 2489 C C . SER A 1 299 ? 6.475 65.483 47.164 1.00 62.03 299 SER A C 1
ATOM 2491 O O . SER A 1 299 ? 7.410 65.857 47.870 1.00 62.03 299 SER A O 1
ATOM 2493 N N . GLY A 1 300 ? 6.541 64.330 46.489 1.00 56.56 300 GLY A N 1
ATOM 2494 C CA . GLY A 1 300 ? 7.731 63.475 46.415 1.00 56.56 300 GLY A CA 1
ATOM 2495 C C . GLY A 1 300 ? 7.967 62.547 47.615 1.00 56.56 300 GLY A C 1
ATOM 2496 O O . GLY A 1 300 ? 8.948 61.805 47.608 1.00 56.56 300 GLY A O 1
ATOM 2497 N N . ARG A 1 301 ? 7.083 62.532 48.626 1.00 60.03 301 ARG A N 1
ATOM 2498 C CA . ARG A 1 301 ? 7.153 61.599 49.771 1.00 60.03 301 ARG A CA 1
ATOM 2499 C C . ARG A 1 301 ? 6.262 60.365 49.564 1.00 60.03 301 ARG A C 1
ATOM 2501 O O . ARG A 1 301 ? 5.189 60.452 48.965 1.00 60.03 301 ARG A O 1
ATOM 2508 N N . PHE A 1 302 ? 6.723 59.218 50.063 1.00 54.81 302 PHE A N 1
ATOM 2509 C CA . PHE A 1 302 ? 6.038 57.925 49.958 1.00 54.81 302 PHE A CA 1
ATOM 2510 C C . PHE A 1 302 ? 4.848 57.826 50.927 1.00 54.81 302 PHE A C 1
ATOM 2512 O O . PHE A 1 302 ? 4.945 58.244 52.084 1.00 54.81 302 PHE A O 1
ATOM 2519 N N . PHE A 1 303 ? 3.722 57.275 50.463 1.00 56.81 303 PHE A N 1
ATOM 2520 C CA . PHE A 1 303 ? 2.516 57.087 51.272 1.00 56.81 303 PHE A CA 1
ATOM 2521 C C . PHE A 1 303 ? 2.667 55.860 52.190 1.00 56.81 303 PHE A C 1
ATOM 2523 O O . PHE A 1 303 ? 2.581 54.724 51.731 1.00 56.81 303 PHE A O 1
ATOM 2530 N N . ARG A 1 304 ? 2.881 56.070 53.496 1.00 57.38 304 ARG A N 1
ATOM 2531 C CA . ARG A 1 304 ? 2.831 54.996 54.505 1.00 57.38 304 ARG A CA 1
ATOM 2532 C C . ARG A 1 304 ? 1.415 54.871 55.060 1.00 57.38 304 ARG A C 1
ATOM 2534 O O . ARG A 1 304 ? 0.948 55.755 55.773 1.00 57.38 304 ARG A O 1
ATOM 2541 N N . GLN A 1 305 ? 0.752 53.755 54.774 1.00 50.69 305 GLN A N 1
ATOM 2542 C CA . GLN A 1 305 ? -0.530 53.410 55.385 1.00 50.69 305 GLN A CA 1
ATOM 2543 C C . GLN A 1 305 ? -0.284 52.987 56.845 1.00 50.69 305 GLN A C 1
ATOM 2545 O O . GLN A 1 305 ? 0.285 51.924 57.096 1.00 50.69 305 GLN A O 1
ATOM 2550 N N . GLN A 1 306 ? -0.657 53.823 57.820 1.00 47.44 306 GLN A N 1
ATOM 2551 C CA . GLN A 1 306 ? -0.622 53.431 59.233 1.00 47.44 306 GLN A CA 1
ATOM 2552 C C . GLN A 1 306 ? -1.658 52.324 59.466 1.00 47.44 306 GLN A C 1
ATOM 2554 O O . GLN A 1 306 ? -2.860 52.553 59.354 1.00 47.44 306 GLN A O 1
ATOM 2559 N N . ARG A 1 307 ? -1.197 51.109 59.781 1.00 44.66 307 ARG A N 1
ATOM 2560 C CA . ARG A 1 307 ? -2.056 50.055 60.330 1.00 44.66 307 ARG A CA 1
ATOM 2561 C C . ARG A 1 307 ? -2.355 50.415 61.784 1.00 44.66 307 ARG A C 1
ATOM 2563 O O . ARG A 1 307 ? -1.445 50.392 62.607 1.00 44.66 307 ARG A O 1
ATOM 2570 N N . SER A 1 308 ? -3.604 50.752 62.097 1.00 44.31 308 SER A N 1
ATOM 2571 C CA . SER A 1 308 ? -4.061 50.867 63.482 1.00 44.31 308 SER A CA 1
ATOM 2572 C C . SER A 1 308 ? -4.055 49.477 64.119 1.00 44.31 308 SER A C 1
ATOM 2574 O O . SER A 1 308 ? -4.816 48.599 63.707 1.00 44.31 308 SER A O 1
ATOM 2576 N N . SER A 1 309 ? -3.184 49.262 65.100 1.00 43.03 309 SER A N 1
ATOM 2577 C CA . SER A 1 309 ? -3.253 48.113 65.999 1.00 43.03 309 SER A CA 1
ATOM 2578 C C . SER A 1 309 ? -4.501 48.253 66.870 1.00 43.03 309 SER A C 1
ATOM 2580 O O . SER A 1 309 ? -4.546 49.114 67.745 1.00 43.03 309 SER A O 1
ATOM 2582 N N . LEU A 1 310 ? -5.520 47.440 66.597 1.00 41.41 310 LEU A N 1
ATOM 2583 C CA . LEU A 1 310 ? -6.633 47.223 67.517 1.00 41.41 310 LEU A CA 1
ATOM 2584 C C . LEU A 1 310 ? -6.134 46.301 68.638 1.00 41.41 310 LEU A C 1
ATOM 2586 O O . LEU A 1 310 ? -5.796 45.146 68.375 1.00 41.41 310 LEU A O 1
ATOM 2590 N N . SER A 1 311 ? -6.047 46.851 69.847 1.00 39.34 311 SER A N 1
ATOM 2591 C CA . SER A 1 311 ? -6.060 46.124 71.121 1.00 39.34 311 SER A CA 1
ATOM 2592 C C . SER A 1 311 ? -7.440 46.250 71.738 1.00 39.34 311 SER A C 1
ATOM 2594 O O . SER A 1 311 ? -7.910 47.415 71.769 1.00 39.34 311 SER A O 1
#

Organism: NCBI:txid133385

Secondary structure (DSSP, 8-state):
--SPPSS-HHHHHHHHHHHH-SS----EEEEE-GGG-EEEEE---TT-TTEEEEEEE-TTHHHHHHTTHHHHHHHHHGGG--TT-PPPTT-SEEEEEETTS--S-HHHHHHHHHTHHHHHTTHHHHHHHHHHHT--SSPPP-EEEEEETTEEEEEEE-SS-EEEEEEE--SSHHHHHHHHHHHHHHHHGGGSGGGTTSPEEEEESSS--TTTTTSGGGSS----EEEEEEE-GGGSSSHHHHHHHHHHHHHHHHHHHHHHHHHHHHHHHHHHHHHHHHHHHHHHHS--GGGGS--B-TTS-B---------

Radius of gyration: 29.86 Å; chains: 1; bounding box: 58×90×99 Å